Protein AF-0000000086528962 (afdb_homodimer)

InterPro domains:
  IPR006913 CENP-V/GFA domain [PF04828] (5-117)
  IPR006913 CENP-V/GFA domain [PS51891] (5-135)
  IPR011057 Mss4-like superfamily [SSF51316] (1-136)

pLDDT: mean 96.36, std 6.05, range [60.22, 98.94]

Nearest PDB structures (foldseek):
  8ajq-assembly2_C  TM=8.045E-01  e=2.844E-08  Pseudomonas aeruginosa PAO1
  1xa8-assembly1_A  TM=6.276E-01  e=4.175E-05  Paracoccus denitrificans
  3fac-assembly6_F  TM=7.163E-01  e=5.027E-04  Cereibacter sphaeroides 2.4.1
  8ou5-assembly1_C  TM=5.200E-01  e=3.730E+00  Magnetospirillum gryphiswaldense
  7l7b-assembly1_C  TM=2.116E-01  e=6.654E+00  Clostridia bacterium

Structure (mmCIF, N/CA/C/O backbone):
data_AF-0000000086528962-model_v1
#
loop_
_entity.id
_entity.type
_entity.pdbx_description
1 polymer 'GFA family protein'
#
loop_
_atom_site.group_PDB
_atom_site.id
_atom_site.type_symbol
_atom_site.label_atom_id
_atom_site.label_alt_id
_atom_site.label_comp_id
_atom_site.label_asym_id
_atom_site.label_entity_id
_atom_site.label_seq_id
_atom_site.pdbx_PDB_ins_code
_atom_site.Cartn_x
_atom_site.Cartn_y
_atom_site.Cartn_z
_atom_site.occupancy
_atom_site.B_iso_or_equiv
_atom_site.auth_seq_id
_atom_site.auth_comp_id
_atom_site.auth_asym_id
_atom_site.auth_atom_id
_atom_site.pdbx_PDB_model_num
ATOM 1 N N . MET A 1 1 ? 1.632 25.922 21.031 1 64.81 1 MET A N 1
ATOM 2 C CA . MET A 1 1 ? 2.775 25.266 20.422 1 64.81 1 MET A CA 1
ATOM 3 C C . MET A 1 1 ? 2.332 24.391 19.25 1 64.81 1 MET A C 1
ATOM 5 O O . MET A 1 1 ? 1.379 23.609 19.375 1 64.81 1 MET A O 1
ATOM 9 N N . THR A 1 2 ? 2.955 24.594 18.031 1 84.5 2 THR A N 1
ATOM 10 C CA . THR A 1 2 ? 2.559 23.859 16.844 1 84.5 2 THR A CA 1
ATOM 11 C C . THR A 1 2 ? 2.957 22.391 16.938 1 84.5 2 THR A C 1
ATOM 13 O O . THR A 1 2 ? 4.078 22.078 17.344 1 84.5 2 THR A O 1
ATOM 16 N N . ARG A 1 3 ? 1.982 21.531 16.812 1 91.88 3 ARG A N 1
ATOM 17 C CA . ARG A 1 3 ? 2.238 20.109 16.906 1 91.88 3 ARG A CA 1
ATOM 18 C C . ARG A 1 3 ? 3.188 19.641 15.812 1 91.88 3 ARG A C 1
ATOM 20 O O . ARG A 1 3 ? 3.049 20.047 14.656 1 91.88 3 ARG A O 1
ATOM 27 N N . THR A 1 4 ? 4.281 18.953 16.219 1 95.69 4 THR A N 1
ATOM 28 C CA . THR A 1 4 ? 5.262 18.438 15.266 1 95.69 4 THR A CA 1
ATOM 29 C C . THR A 1 4 ? 5.352 16.922 15.344 1 95.69 4 THR A C 1
ATOM 31 O O . THR A 1 4 ? 5.43 16.344 16.438 1 95.69 4 THR A O 1
ATOM 34 N N . HIS A 1 5 ? 5.195 16.234 14.188 1 96.69 5 HIS A N 1
ATOM 35 C CA . HIS A 1 5 ? 5.453 14.797 14.055 1 96.69 5 HIS A CA 1
ATOM 36 C C . HIS A 1 5 ? 6.723 14.539 13.25 1 96.69 5 HIS A C 1
ATOM 38 O O . HIS A 1 5 ? 6.965 15.188 12.234 1 96.69 5 HIS A O 1
ATOM 44 N N . SER A 1 6 ? 7.57 13.703 13.758 1 97.94 6 SER A N 1
ATOM 45 C CA . SER A 1 6 ? 8.75 13.258 13.023 1 97.94 6 SER A CA 1
ATOM 46 C C . SER A 1 6 ? 8.711 11.75 12.773 1 97.94 6 SER A C 1
ATOM 48 O O . SER A 1 6 ? 8.406 10.977 13.68 1 97.94 6 SER A O 1
ATOM 50 N N . ALA A 1 7 ? 8.938 11.352 11.562 1 98.5 7 ALA A N 1
ATOM 51 C CA . ALA A 1 7 ? 8.945 9.945 11.18 1 98.5 7 ALA A CA 1
ATOM 52 C C . ALA A 1 7 ? 10.133 9.633 10.266 1 98.5 7 ALA A C 1
ATOM 54 O O . ALA A 1 7 ? 10.484 10.438 9.398 1 98.5 7 ALA A O 1
ATOM 55 N N . SER A 1 8 ? 10.719 8.492 10.445 1 98.56 8 SER A N 1
ATOM 56 C CA . SER A 1 8 ? 11.859 8.086 9.633 1 98.56 8 SER A CA 1
ATOM 57 C C . SER A 1 8 ? 11.539 6.82 8.836 1 98.56 8 SER A C 1
ATOM 59 O O . SER A 1 8 ? 10.719 6.004 9.258 1 98.56 8 SER A O 1
ATOM 61 N N . CYS A 1 9 ? 12.227 6.762 7.699 1 98.69 9 CYS A N 1
ATOM 62 C CA . CYS A 1 9 ? 12.109 5.52 6.945 1 98.69 9 CYS A CA 1
ATOM 63 C C . CYS A 1 9 ? 12.719 4.355 7.711 1 98.69 9 CYS A C 1
ATOM 65 O O . CYS A 1 9 ? 13.352 4.555 8.758 1 98.69 9 CYS A O 1
ATOM 67 N N . LEU A 1 10 ? 12.562 3.225 7.223 1 98.19 10 LEU A N 1
ATOM 68 C CA . LEU A 1 10 ? 12.875 2.016 7.977 1 98.19 10 LEU A CA 1
ATOM 69 C C . LEU A 1 10 ? 14.375 1.914 8.25 1 98.19 10 LEU A C 1
ATOM 71 O O . LEU A 1 10 ? 14.781 1.381 9.281 1 98.19 10 LEU A O 1
ATOM 75 N N . CYS A 1 11 ? 15.211 2.383 7.348 1 98.44 11 CYS A N 1
ATOM 76 C CA . CYS A 1 11 ? 16.656 2.27 7.551 1 98.44 11 CYS A CA 1
ATOM 77 C C . CYS A 1 11 ? 17.188 3.475 8.312 1 98.44 11 CYS A C 1
ATOM 79 O O . CYS A 1 11 ? 18.375 3.516 8.664 1 98.44 11 CYS A O 1
ATOM 81 N N . GLY A 1 12 ? 16.359 4.477 8.469 1 98.5 12 GLY A N 1
ATOM 82 C CA . GLY A 1 12 ? 16.734 5.617 9.289 1 98.5 12 GLY A CA 1
ATOM 83 C C . GLY A 1 12 ? 17.391 6.723 8.484 1 98.5 12 GLY A C 1
ATOM 84 O O . GLY A 1 12 ? 17.703 7.793 9.023 1 98.5 12 GLY A O 1
ATOM 85 N N . THR A 1 13 ? 17.609 6.574 7.191 1 98.69 13 THR A N 1
ATOM 86 C CA . THR A 1 13 ? 18.344 7.52 6.352 1 98.69 13 THR A CA 1
ATOM 87 C C . THR A 1 13 ? 17.516 8.773 6.102 1 98.69 13 THR A C 1
ATOM 89 O O . THR A 1 13 ? 18.062 9.883 6.023 1 98.69 13 THR A O 1
ATOM 92 N N . VAL A 1 14 ? 16.266 8.633 5.918 1 98.88 14 VAL A N 1
ATOM 93 C CA . VAL A 1 14 ? 15.398 9.758 5.574 1 98.88 14 VAL A CA 1
ATOM 94 C C . VAL A 1 14 ? 14.453 10.055 6.738 1 98.88 14 VAL A C 1
ATOM 96 O O . VAL A 1 14 ? 13.891 9.141 7.34 1 98.88 14 VAL A O 1
ATOM 99 N N . THR A 1 15 ? 14.312 11.289 7.109 1 98.81 15 THR A N 1
ATOM 100 C CA . THR A 1 15 ? 13.383 11.758 8.133 1 98.81 15 THR A CA 1
ATOM 101 C C . THR A 1 15 ? 12.383 12.75 7.543 1 98.81 15 THR A C 1
ATOM 103 O O . THR A 1 15 ? 12.766 13.656 6.801 1 98.81 15 THR A O 1
ATOM 106 N N . VAL A 1 16 ? 11.109 12.547 7.801 1 98.94 16 VAL A N 1
ATOM 107 C CA . VAL A 1 16 ? 10.016 13.453 7.434 1 98.94 16 VAL A CA 1
ATOM 108 C C . VAL A 1 16 ? 9.5 14.172 8.68 1 98.94 16 VAL A C 1
ATOM 110 O O . VAL A 1 16 ? 9.156 13.531 9.672 1 98.94 16 VAL A O 1
ATOM 113 N N . THR A 1 17 ? 9.492 15.453 8.602 1 98.88 17 THR A N 1
ATOM 114 C CA . THR A 1 17 ? 8.961 16.266 9.695 1 98.88 17 THR A CA 1
ATOM 115 C C . THR A 1 17 ? 7.672 16.953 9.266 1 98.88 17 THR A C 1
ATOM 117 O O . THR A 1 17 ? 7.625 17.609 8.219 1 98.88 17 THR A O 1
ATOM 120 N N . LEU A 1 18 ? 6.648 16.766 10.047 1 98.62 18 LEU A N 1
ATOM 121 C CA . LEU A 1 18 ? 5.324 17.328 9.812 1 98.62 18 LEU A CA 1
ATOM 122 C C . LEU A 1 18 ? 4.977 18.359 10.891 1 98.62 18 LEU A C 1
ATOM 124 O O . LEU A 1 18 ? 5 18.047 12.078 1 98.62 18 LEU A O 1
ATOM 128 N N . ARG A 1 19 ? 4.652 19.562 10.445 1 98.25 19 ARG A N 1
ATOM 129 C CA . ARG A 1 19 ? 4.336 20.625 11.383 1 98.25 19 ARG A CA 1
ATOM 130 C C . ARG A 1 19 ? 2.893 21.094 11.219 1 98.25 19 ARG A C 1
ATOM 132 O O . ARG A 1 19 ? 2.459 21.406 10.109 1 98.25 19 ARG A O 1
ATOM 139 N N . GLY A 1 20 ? 2.184 21.172 12.297 1 97.69 20 GLY A N 1
ATOM 140 C CA . GLY A 1 20 ? 0.796 21.609 12.273 1 97.69 20 GLY A CA 1
ATOM 141 C C . GLY A 1 20 ? -0.183 20.469 12.047 1 97.69 20 GLY A C 1
ATOM 142 O O . GLY A 1 20 ? -0.035 19.391 12.617 1 97.69 20 GLY A O 1
ATOM 143 N N . GLU A 1 21 ? -1.27 20.797 11.297 1 97.38 21 GLU A N 1
ATOM 144 C CA . GLU A 1 21 ? -2.332 19.828 11.023 1 97.38 21 GLU A CA 1
ATOM 145 C C . GLU A 1 21 ? -2.447 19.547 9.531 1 97.38 21 GLU A C 1
ATOM 147 O O . GLU A 1 21 ? -2.242 20.438 8.703 1 97.38 21 GLU A O 1
ATOM 152 N N . PRO A 1 22 ? -2.756 18.312 9.234 1 98.44 22 PRO A N 1
ATOM 153 C CA . PRO A 1 22 ? -2.986 18.031 7.816 1 98.44 22 PRO A CA 1
ATOM 154 C C . PRO A 1 22 ? -4.223 18.734 7.266 1 98.44 22 PRO A C 1
ATOM 156 O O . PRO A 1 22 ? -5.156 19.031 8.016 1 98.44 22 PRO A O 1
ATOM 159 N N . ALA A 1 23 ? -4.121 19 5.992 1 98.19 23 ALA A N 1
ATOM 160 C CA . ALA A 1 23 ? -5.273 19.562 5.289 1 98.19 23 ALA A CA 1
ATOM 161 C C . ALA A 1 23 ? -6.348 18.5 5.07 1 98.19 23 ALA A C 1
ATOM 163 O O . ALA A 1 23 ? -7.535 18.828 4.969 1 98.19 23 ALA A O 1
ATOM 164 N N . ALA A 1 24 ? -5.965 17.219 5.004 1 98.12 24 ALA A N 1
ATOM 165 C CA . ALA A 1 24 ? -6.887 16.094 4.797 1 98.12 24 ALA A CA 1
ATOM 166 C C . ALA A 1 24 ? -6.309 14.805 5.355 1 98.12 24 ALA A C 1
ATOM 168 O O . ALA A 1 24 ? -5.09 14.641 5.434 1 98.12 24 ALA A O 1
ATOM 169 N N . ARG A 1 25 ? -7.113 13.969 5.758 1 98.56 25 ARG A N 1
ATOM 170 C CA . ARG A 1 25 ? -6.852 12.609 6.211 1 98.56 25 ARG A CA 1
ATOM 171 C C . ARG A 1 25 ? -7.77 11.609 5.508 1 98.56 25 ARG A C 1
ATOM 173 O O . ARG A 1 25 ? -8.969 11.562 5.785 1 98.56 25 ARG A O 1
ATOM 180 N N . ALA A 1 26 ? -7.199 10.812 4.574 1 98.5 26 ALA A N 1
ATOM 181 C CA . ALA A 1 26 ? -8.125 10.117 3.682 1 98.5 26 ALA A CA 1
ATOM 182 C C . ALA A 1 26 ? -7.625 8.719 3.344 1 98.5 26 ALA A C 1
ATOM 184 O O . ALA A 1 26 ? -6.422 8.453 3.389 1 98.5 26 ALA A O 1
ATOM 185 N N . ASN A 1 27 ? -8.523 7.801 3.084 1 98.62 27 ASN A N 1
ATOM 186 C CA . ASN A 1 27 ? -8.328 6.59 2.293 1 98.62 27 ASN A CA 1
ATOM 187 C C . ASN A 1 27 ? -8.719 6.805 0.833 1 98.62 27 ASN A C 1
ATOM 189 O O . ASN A 1 27 ? -9.898 6.961 0.516 1 98.62 27 ASN A O 1
ATOM 193 N N . CYS A 1 28 ? -7.781 6.836 0.014 1 98.5 28 CYS A N 1
ATOM 194 C CA . CYS A 1 28 ? -8.055 7.086 -1.396 1 98.5 28 CYS A CA 1
ATOM 195 C C . CYS A 1 28 ? -8.141 5.781 -2.176 1 98.5 28 CYS A C 1
ATOM 197 O O . CYS A 1 28 ? -7.223 4.961 -2.121 1 98.5 28 CYS A O 1
ATOM 199 N N . HIS A 1 29 ? -9.188 5.641 -2.984 1 98.25 29 HIS A N 1
ATOM 200 C CA . HIS A 1 29 ? -9.453 4.406 -3.713 1 98.25 29 HIS A CA 1
ATOM 201 C C . HIS A 1 29 ? -9.25 4.598 -5.211 1 98.25 29 HIS A C 1
ATOM 203 O O . HIS A 1 29 ? -9.555 3.697 -6 1 98.25 29 HIS A O 1
ATOM 209 N N . CYS A 1 30 ? -8.734 5.727 -5.652 1 97.69 30 CYS A N 1
ATOM 210 C CA . CYS A 1 30 ? -8.609 5.938 -7.09 1 97.69 30 CYS A CA 1
ATOM 211 C C . CYS A 1 30 ? -7.578 4.996 -7.691 1 97.69 30 CYS A C 1
ATOM 213 O O . CYS A 1 30 ? -6.609 4.621 -7.023 1 97.69 30 CYS A O 1
ATOM 215 N N . ALA A 1 31 ? -7.758 4.695 -8.945 1 97.44 31 ALA A N 1
ATOM 216 C CA . ALA A 1 31 ? -6.875 3.76 -9.633 1 97.44 31 ALA A CA 1
ATOM 217 C C . ALA A 1 31 ? -5.445 4.285 -9.68 1 97.44 31 ALA A C 1
ATOM 219 O O . ALA A 1 31 ? -4.488 3.518 -9.555 1 97.44 31 ALA A O 1
ATOM 220 N N . THR A 1 32 ? -5.266 5.562 -9.844 1 97.75 32 THR A N 1
ATOM 221 C CA . THR A 1 32 ? -3.941 6.16 -9.969 1 97.75 32 THR A CA 1
ATOM 222 C C . THR A 1 32 ? -3.141 5.969 -8.68 1 97.75 32 THR A C 1
ATOM 224 O O . THR A 1 32 ? -1.99 5.531 -8.719 1 97.75 32 THR A O 1
ATOM 227 N N . CYS A 1 33 ? -3.738 6.219 -7.504 1 98.19 33 CYS A N 1
ATOM 228 C CA . CYS A 1 33 ? -3.029 6.074 -6.238 1 98.19 33 CYS A CA 1
ATOM 229 C C . CYS A 1 33 ? -2.756 4.609 -5.93 1 98.19 33 CYS A C 1
ATOM 231 O O . CYS A 1 33 ? -1.683 4.266 -5.426 1 98.19 33 CYS A O 1
ATOM 233 N N . ARG A 1 34 ? -3.746 3.75 -6.234 1 98.5 34 ARG A N 1
ATOM 234 C CA . ARG A 1 34 ? -3.529 2.322 -6.016 1 98.5 34 ARG A CA 1
ATOM 235 C C . ARG A 1 34 ? -2.316 1.826 -6.793 1 98.5 34 ARG A C 1
ATOM 237 O O . ARG A 1 34 ? -1.455 1.138 -6.242 1 98.5 34 ARG A O 1
ATOM 244 N N . ASP A 1 35 ? -2.238 2.268 -8.023 1 98.56 35 ASP A N 1
ATOM 245 C CA . ASP A 1 35 ? -1.126 1.856 -8.875 1 98.56 35 ASP A CA 1
ATOM 246 C C . ASP A 1 35 ? 0.18 2.506 -8.422 1 98.56 35 ASP A C 1
ATOM 248 O O . ASP A 1 35 ? 1.186 1.819 -8.227 1 98.56 35 ASP A O 1
ATOM 252 N N . PHE A 1 36 ? 0.151 3.77 -8.195 1 98.75 36 PHE A N 1
ATOM 253 C CA . PHE A 1 36 ? 1.341 4.578 -7.961 1 98.75 36 PHE A CA 1
ATOM 254 C C . PHE A 1 36 ? 1.989 4.219 -6.629 1 98.75 36 PHE A C 1
ATOM 256 O O . PHE A 1 36 ? 3.215 4.25 -6.5 1 98.75 36 PHE A O 1
ATOM 263 N N . TYR A 1 37 ? 1.237 3.812 -5.613 1 98.69 37 TYR A N 1
ATOM 264 C CA . TYR A 1 37 ? 1.76 3.537 -4.277 1 98.69 37 TYR A CA 1
ATOM 265 C C . TYR A 1 37 ? 1.733 2.041 -3.982 1 98.69 37 TYR A C 1
ATOM 267 O O . TYR A 1 37 ? 2.111 1.612 -2.891 1 98.69 37 TYR A O 1
ATOM 275 N N . GLY A 1 38 ? 1.241 1.212 -4.949 1 98.19 38 GLY A N 1
ATOM 276 C CA . GLY A 1 38 ? 1.299 -0.234 -4.809 1 98.19 38 GLY A CA 1
ATOM 277 C C . GLY A 1 38 ? 0.4 -0.764 -3.709 1 98.19 38 GLY A C 1
ATOM 278 O O . GLY A 1 38 ? 0.821 -1.598 -2.904 1 98.19 38 GLY A O 1
ATOM 279 N N . THR A 1 39 ? -0.783 -0.293 -3.607 1 98.62 39 THR A N 1
ATOM 280 C CA . THR A 1 39 ? -1.706 -0.61 -2.523 1 98.62 39 THR A CA 1
ATOM 281 C C . THR A 1 39 ? -3.137 -0.709 -3.045 1 98.62 39 THR A C 1
ATOM 283 O O . THR A 1 39 ? -3.48 -0.094 -4.055 1 98.62 39 THR A O 1
ATOM 286 N N . PRO A 1 40 ? -4.004 -1.531 -2.402 1 98.62 40 PRO A N 1
ATOM 287 C CA . PRO A 1 40 ? -5.406 -1.522 -2.826 1 98.62 40 PRO A CA 1
ATOM 288 C C . PRO A 1 40 ? -6.148 -0.261 -2.387 1 98.62 40 PRO A C 1
ATOM 290 O O . PRO A 1 40 ? -7.223 0.042 -2.912 1 98.62 40 PRO A O 1
ATOM 293 N N . VAL A 1 41 ? -5.68 0.428 -1.419 1 98.81 41 VAL A N 1
ATOM 294 C CA . VAL A 1 41 ? -6.18 1.706 -0.923 1 98.81 41 VAL A CA 1
ATOM 295 C C . VAL A 1 41 ? -5.031 2.51 -0.315 1 98.81 41 VAL A C 1
ATOM 297 O O . VAL A 1 41 ? -4.246 1.983 0.476 1 98.81 41 VAL A O 1
ATOM 300 N N . LEU A 1 42 ? -4.863 3.732 -0.751 1 98.81 42 LEU A N 1
ATOM 301 C CA . LEU A 1 42 ? -3.846 4.578 -0.135 1 98.81 42 LEU A CA 1
ATOM 302 C C . LEU A 1 42 ? -4.395 5.273 1.105 1 98.81 42 LEU A C 1
ATOM 304 O O . LEU A 1 42 ? -5.328 6.078 1.01 1 98.81 42 LEU A O 1
ATOM 308 N N . SER A 1 43 ? -3.918 4.918 2.201 1 98.88 43 SER A N 1
ATOM 309 C CA . SER A 1 43 ? -4.203 5.625 3.445 1 98.88 43 SER A CA 1
ATOM 310 C C . SER A 1 43 ? -3.105 6.633 3.773 1 98.88 43 SER A C 1
ATOM 312 O O . SER A 1 43 ? -1.946 6.258 3.961 1 98.88 43 SER A O 1
ATOM 314 N N . ALA A 1 44 ? -3.488 7.906 3.785 1 98.88 44 ALA A N 1
ATOM 315 C CA . ALA A 1 44 ? -2.465 8.938 3.912 1 98.88 44 ALA A CA 1
ATOM 316 C C . ALA A 1 44 ? -3.066 10.242 4.43 1 98.88 44 ALA A C 1
ATOM 318 O O . ALA A 1 44 ? -4.289 10.383 4.512 1 98.88 44 ALA A O 1
ATOM 319 N N . THR A 1 45 ? -2.193 11.141 4.816 1 98.88 45 THR A N 1
ATOM 320 C CA . THR A 1 45 ? -2.541 12.523 5.121 1 98.88 45 THR A CA 1
ATOM 321 C C . THR A 1 45 ? -1.979 13.469 4.062 1 98.88 45 THR A C 1
ATOM 323 O O . THR A 1 45 ? -0.915 13.211 3.496 1 98.88 45 THR A O 1
ATOM 326 N N . ALA A 1 46 ? -2.688 14.508 3.805 1 98.81 46 ALA A N 1
ATOM 327 C CA . ALA A 1 46 ? -2.246 15.555 2.887 1 98.81 46 ALA A CA 1
ATOM 328 C C . ALA A 1 46 ? -1.915 16.844 3.639 1 98.81 46 ALA A C 1
ATOM 330 O O . ALA A 1 46 ? -2.656 17.25 4.535 1 98.81 46 ALA A O 1
ATOM 331 N N . TRP A 1 47 ? -0.821 17.422 3.271 1 98.81 47 TRP A N 1
ATOM 332 C CA . TRP A 1 47 ? -0.276 18.578 3.977 1 98.81 47 TRP A CA 1
ATOM 333 C C . TRP A 1 47 ? 0.089 19.688 2.996 1 98.81 47 TRP A C 1
ATOM 335 O O . TRP A 1 47 ? 0.616 19.422 1.914 1 98.81 47 TRP A O 1
ATOM 345 N N . PRO A 1 48 ? -0.136 20.969 3.418 1 98.69 48 PRO A N 1
ATOM 346 C CA . PRO A 1 48 ? 0.56 22.031 2.686 1 98.69 48 PRO A CA 1
ATOM 347 C C . PRO A 1 48 ? 2.07 21.812 2.635 1 98.69 48 PRO A C 1
ATOM 349 O O . PRO A 1 48 ? 2.67 21.375 3.619 1 98.69 48 PRO A O 1
ATOM 352 N N . PRO A 1 49 ? 2.654 22.062 1.467 1 98.5 49 PRO A N 1
ATOM 353 C CA . PRO A 1 49 ? 4.074 21.734 1.298 1 98.5 49 PRO A CA 1
ATOM 354 C C . PRO A 1 49 ? 4.953 22.391 2.365 1 98.5 49 PRO A C 1
ATOM 356 O O . PRO A 1 49 ? 5.957 21.797 2.781 1 98.5 49 PRO A O 1
ATOM 359 N N . GLU A 1 50 ? 4.609 23.547 2.855 1 98.31 50 GLU A N 1
ATOM 360 C CA . GLU A 1 50 ? 5.438 24.281 3.809 1 98.31 50 GLU A CA 1
ATOM 361 C C . GLU A 1 50 ? 5.441 23.594 5.172 1 98.31 50 GLU A C 1
ATOM 363 O O . GLU A 1 50 ? 6.262 23.922 6.035 1 98.31 50 GLU A O 1
ATOM 368 N N . GLN A 1 51 ? 4.531 22.641 5.395 1 98.56 51 GLN A N 1
ATOM 369 C CA . GLN A 1 51 ? 4.398 21.969 6.68 1 98.56 51 GLN A CA 1
ATOM 370 C C . GLN A 1 51 ? 5.199 20.656 6.699 1 98.56 51 GLN A C 1
ATOM 372 O O . GLN A 1 51 ? 5.234 19.969 7.715 1 98.56 51 GLN A O 1
ATOM 377 N N . VAL A 1 52 ? 5.859 20.344 5.574 1 98.81 52 VAL A N 1
ATOM 378 C CA . VAL A 1 52 ? 6.539 19.062 5.465 1 98.81 52 VAL A CA 1
ATOM 379 C C . VAL A 1 52 ? 7.996 19.266 5.062 1 98.81 52 VAL A C 1
ATOM 381 O O . VAL A 1 52 ? 8.281 19.969 4.09 1 98.81 52 VAL A O 1
ATOM 384 N N . THR A 1 53 ? 8.891 18.719 5.809 1 98.69 53 THR A N 1
ATOM 385 C CA . THR A 1 53 ? 10.297 18.688 5.445 1 98.69 53 THR A CA 1
ATOM 386 C C . THR A 1 53 ? 10.797 17.25 5.328 1 98.69 53 THR A C 1
ATOM 388 O O . THR A 1 53 ? 10.461 16.406 6.152 1 98.69 53 THR A O 1
ATOM 391 N N . VAL A 1 54 ? 11.492 16.969 4.289 1 98.81 54 VAL A N 1
ATOM 392 C CA . VAL A 1 54 ? 12.133 15.672 4.07 1 98.81 54 VAL A CA 1
ATOM 393 C C . VAL A 1 54 ? 13.648 15.836 4.074 1 98.81 54 VAL A C 1
ATOM 395 O O . VAL A 1 54 ? 14.203 16.594 3.279 1 98.81 54 VAL A O 1
ATOM 398 N N . GLU A 1 55 ? 14.273 15.156 4.969 1 98.81 55 GLU A N 1
ATOM 399 C CA . GLU A 1 55 ? 15.727 15.227 5.078 1 98.81 55 GLU A CA 1
ATOM 400 C C . GLU A 1 55 ? 16.359 13.844 4.922 1 98.81 55 GLU A C 1
ATOM 402 O O . GLU A 1 55 ? 15.805 12.844 5.383 1 98.81 55 GLU A O 1
ATOM 407 N N . GLY A 1 56 ? 17.516 13.789 4.336 1 98.75 56 GLY A N 1
ATOM 408 C CA . GLY A 1 56 ? 18.25 12.555 4.098 1 98.75 56 GLY A CA 1
ATOM 409 C C . GLY A 1 56 ? 18.344 12.195 2.629 1 98.75 56 GLY A C 1
ATOM 410 O O . GLY A 1 56 ? 17.672 12.805 1.789 1 98.75 56 GLY A O 1
ATOM 411 N N . ALA A 1 57 ? 19.219 11.219 2.297 1 98.5 57 ALA A N 1
ATOM 412 C CA . ALA A 1 57 ? 19.406 10.773 0.917 1 98.5 57 ALA A CA 1
ATOM 413 C C . ALA A 1 57 ? 18.125 10.148 0.362 1 98.5 57 ALA A C 1
ATOM 415 O O . ALA A 1 57 ? 17.734 9.055 0.775 1 98.5 57 ALA A O 1
ATOM 416 N N . SER A 1 58 ? 17.406 10.883 -0.524 1 98.62 58 SER A N 1
ATOM 417 C CA . SER A 1 58 ? 16.156 10.477 -1.145 1 98.62 58 SER A CA 1
ATOM 418 C C . SER A 1 58 ? 16.109 10.859 -2.619 1 98.62 58 SER A C 1
ATOM 420 O O . SER A 1 58 ? 16.938 11.656 -3.08 1 98.62 58 SER A O 1
ATOM 422 N N . ALA A 1 59 ? 15.281 10.18 -3.309 1 98.44 59 ALA A N 1
ATOM 423 C CA . ALA A 1 59 ? 15.008 10.5 -4.707 1 98.44 59 ALA A CA 1
ATOM 424 C C . ALA A 1 59 ? 13.508 10.688 -4.941 1 98.44 59 ALA A C 1
ATOM 426 O O . ALA A 1 59 ? 12.688 10.18 -4.176 1 98.44 59 ALA A O 1
ATOM 427 N N . THR A 1 60 ? 13.188 11.492 -5.906 1 98.75 60 THR A N 1
ATOM 428 C CA . THR A 1 60 ? 11.797 11.75 -6.258 1 98.75 60 THR A CA 1
ATOM 429 C C . THR A 1 60 ? 11.5 11.289 -7.68 1 98.75 60 THR A C 1
ATOM 431 O O . THR A 1 60 ? 12.297 11.516 -8.594 1 98.75 60 THR A O 1
ATOM 434 N N . PHE A 1 61 ? 10.453 10.578 -7.793 1 98.88 61 PHE A N 1
ATOM 435 C CA . PHE A 1 61 ? 10.016 10.094 -9.102 1 98.88 61 PHE A CA 1
ATOM 436 C C . PHE A 1 61 ? 8.688 10.734 -9.5 1 98.88 61 PHE A C 1
ATOM 438 O O . PHE A 1 61 ? 7.664 10.516 -8.844 1 98.88 61 PHE A O 1
ATOM 445 N N . PRO A 1 62 ? 8.727 11.508 -10.57 1 98.75 62 PRO A N 1
ATOM 446 C CA . PRO A 1 62 ? 7.457 12.023 -11.102 1 98.75 62 PRO A CA 1
ATOM 447 C C . PRO A 1 62 ? 6.672 10.969 -11.875 1 98.75 62 PRO A C 1
ATOM 449 O O . PRO A 1 62 ? 7.262 10.172 -12.617 1 98.75 62 PRO A O 1
ATOM 452 N N . HIS A 1 63 ? 5.379 10.938 -11.609 1 98.69 63 HIS A N 1
ATOM 453 C CA . HIS A 1 63 ? 4.539 10.078 -12.43 1 98.69 63 HIS A CA 1
ATOM 454 C C . HIS A 1 63 ? 4.668 10.43 -13.906 1 98.69 63 HIS A C 1
ATOM 456 O O . HIS A 1 63 ? 4.715 11.609 -14.266 1 98.69 63 HIS A O 1
ATOM 462 N N . PRO A 1 64 ? 4.641 9.438 -14.75 1 97.25 64 PRO A N 1
ATOM 463 C CA . PRO A 1 64 ? 4.918 9.711 -16.156 1 97.25 64 PRO A CA 1
ATOM 464 C C . PRO A 1 64 ? 3.795 10.492 -16.844 1 97.25 64 PRO A C 1
ATOM 466 O O . PRO A 1 64 ? 4.039 11.203 -17.812 1 97.25 64 PRO A O 1
ATOM 469 N N . SER A 1 65 ? 2.592 10.375 -16.359 1 97.62 65 SER A N 1
ATOM 470 C CA . SER A 1 65 ? 1.501 10.969 -17.109 1 97.62 65 SER A CA 1
ATOM 471 C C . SER A 1 65 ? 0.547 11.742 -16.203 1 97.62 65 SER A C 1
ATOM 473 O O . SER A 1 65 ? -0.474 12.258 -16.672 1 97.62 65 SER A O 1
ATOM 475 N N . LYS A 1 66 ? 0.738 11.711 -14.898 1 98 66 LYS A N 1
ATOM 476 C CA . LYS A 1 66 ? -0.107 12.43 -13.953 1 98 66 LYS A CA 1
ATOM 477 C C . LYS A 1 66 ? 0.697 13.461 -13.172 1 98 66 LYS A C 1
ATOM 479 O O . LYS A 1 66 ? 1.912 13.328 -13.016 1 98 66 LYS A O 1
ATOM 484 N N . SER A 1 67 ? 0.07 14.547 -12.758 1 97.81 67 SER A N 1
ATOM 485 C CA . SER A 1 67 ? 0.715 15.586 -11.969 1 97.81 67 SER A CA 1
ATOM 486 C C . SER A 1 67 ? 0.898 15.148 -10.516 1 97.81 67 SER A C 1
ATOM 488 O O . SER A 1 67 ? 0.303 15.734 -9.609 1 97.81 67 SER A O 1
ATOM 490 N N . MET A 1 68 ? 1.714 14.203 -10.289 1 98.62 68 MET A N 1
ATOM 491 C CA . MET A 1 68 ? 2.053 13.719 -8.953 1 98.62 68 MET A CA 1
ATOM 492 C C . MET A 1 68 ? 3.449 13.102 -8.93 1 98.62 68 MET A C 1
ATOM 494 O O . MET A 1 68 ? 4.008 12.789 -9.984 1 98.62 68 MET A O 1
ATOM 498 N N . SER A 1 69 ? 4.012 13.008 -7.836 1 98.88 69 SER A N 1
ATOM 499 C CA . SER A 1 69 ? 5.328 12.398 -7.648 1 98.88 69 SER A CA 1
ATOM 500 C C . SER A 1 69 ? 5.426 11.695 -6.301 1 98.88 69 SER A C 1
ATOM 502 O O . SER A 1 69 ? 4.57 11.883 -5.434 1 98.88 69 SER A O 1
ATOM 504 N N . ARG A 1 70 ? 6.348 10.812 -6.176 1 98.75 70 ARG A N 1
ATOM 505 C CA . ARG A 1 70 ? 6.656 10.195 -4.891 1 98.75 70 AR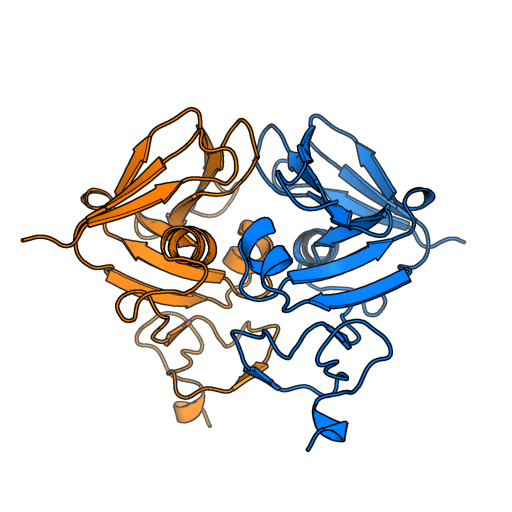G A CA 1
ATOM 506 C C . ARG A 1 70 ? 8.148 10.289 -4.578 1 98.75 70 ARG A C 1
ATOM 508 O O . ARG A 1 70 ? 8.977 10.266 -5.484 1 98.75 70 ARG A O 1
ATOM 515 N N . THR A 1 71 ? 8.453 10.477 -3.375 1 98.88 71 THR A N 1
ATOM 516 C CA . THR A 1 71 ? 9.812 10.539 -2.842 1 98.88 71 THR A CA 1
ATOM 517 C C . THR A 1 71 ? 10.125 9.297 -2.016 1 98.88 71 THR A C 1
ATOM 519 O O . THR A 1 71 ? 9.312 8.883 -1.184 1 98.88 71 THR A O 1
ATOM 522 N N . TYR A 1 72 ? 11.258 8.656 -2.332 1 98.88 72 TYR A N 1
ATOM 523 C CA . TYR A 1 72 ? 11.617 7.41 -1.673 1 98.88 72 TYR A CA 1
ATOM 524 C C . TYR A 1 72 ? 13.07 7.43 -1.21 1 98.88 72 TYR A C 1
ATOM 526 O O . TYR A 1 72 ? 13.891 8.172 -1.758 1 98.88 72 TYR A O 1
ATOM 534 N N . CYS A 1 73 ? 13.305 6.723 -0.145 1 98.81 73 CYS A N 1
ATOM 535 C CA . CYS A 1 73 ? 14.656 6.59 0.379 1 98.81 73 CYS A CA 1
ATOM 536 C C . CYS A 1 73 ? 15.555 5.836 -0.601 1 98.81 73 CYS A C 1
ATOM 538 O O . CYS A 1 73 ? 15.188 4.762 -1.078 1 98.81 73 CYS A O 1
ATOM 540 N N . ALA A 1 74 ? 16.734 6.348 -0.83 1 97.38 74 ALA A N 1
ATOM 541 C CA . ALA A 1 74 ? 17.656 5.746 -1.777 1 97.38 74 ALA A CA 1
ATOM 542 C C . ALA A 1 74 ? 18.266 4.465 -1.211 1 97.38 74 ALA A C 1
ATOM 544 O O . ALA A 1 74 ? 18.781 3.629 -1.96 1 97.38 74 ALA A O 1
ATOM 545 N N . SER A 1 75 ? 18.234 4.289 0.05 1 97.62 75 SER A N 1
ATOM 546 C C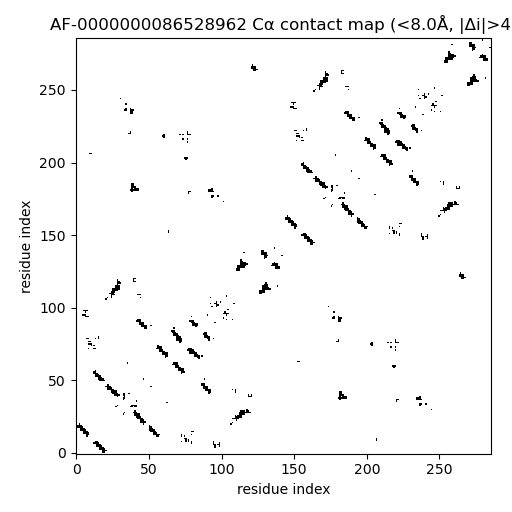A . SER A 1 75 ? 18.938 3.191 0.704 1 97.62 75 SER A CA 1
ATOM 547 C C . SER A 1 75 ? 18 2.023 0.99 1 97.62 75 SER A C 1
ATOM 549 O O . SER A 1 75 ? 18.438 0.871 1.048 1 97.62 75 SER A O 1
ATOM 551 N N . CYS A 1 76 ? 16.703 2.314 1.225 1 98.56 76 CYS A N 1
ATOM 552 C CA . CYS A 1 76 ? 15.828 1.206 1.594 1 98.56 76 CYS A CA 1
ATOM 553 C C . CYS A 1 76 ? 14.594 1.161 0.697 1 98.56 76 CYS A C 1
ATOM 555 O O . CYS A 1 76 ? 13.781 0.242 0.798 1 98.56 76 CYS A O 1
ATOM 557 N N . GLY A 1 77 ? 14.375 2.121 -0.1 1 98.44 77 GLY A N 1
ATOM 558 C CA . GLY A 1 77 ? 13.32 2.092 -1.099 1 98.44 77 GLY A CA 1
ATOM 559 C C . GLY A 1 77 ? 11.977 2.547 -0.558 1 98.44 77 GLY A C 1
ATOM 560 O O . GLY A 1 77 ? 11 2.648 -1.307 1 98.44 77 GLY A O 1
ATOM 561 N N . GLU A 1 78 ? 11.859 2.832 0.733 1 98.81 78 GLU A N 1
ATOM 562 C CA . GLU A 1 78 ? 10.57 3.205 1.308 1 98.81 78 GLU A CA 1
ATOM 563 C C . GLU A 1 78 ? 10.086 4.543 0.758 1 98.81 78 GLU A C 1
ATOM 565 O O . GLU A 1 78 ? 10.844 5.52 0.738 1 98.81 78 GLU A O 1
ATOM 570 N N . ILE A 1 79 ? 8.852 4.551 0.255 1 98.81 79 ILE A N 1
ATOM 571 C CA . ILE A 1 79 ? 8.211 5.805 -0.12 1 98.81 79 ILE A CA 1
ATOM 572 C C . ILE A 1 79 ? 7.832 6.586 1.135 1 98.81 79 ILE A C 1
ATOM 574 O O . ILE A 1 79 ? 7.02 6.121 1.94 1 98.81 79 ILE A O 1
ATOM 578 N N . VAL A 1 80 ? 8.367 7.797 1.27 1 98.88 80 VAL A N 1
ATOM 579 C CA . VAL A 1 80 ? 8.211 8.5 2.537 1 98.88 80 VAL A CA 1
ATOM 580 C C . VAL A 1 80 ? 7.25 9.672 2.359 1 98.88 80 VAL A C 1
ATOM 582 O O . VAL A 1 80 ? 6.73 10.219 3.34 1 98.88 80 VAL A O 1
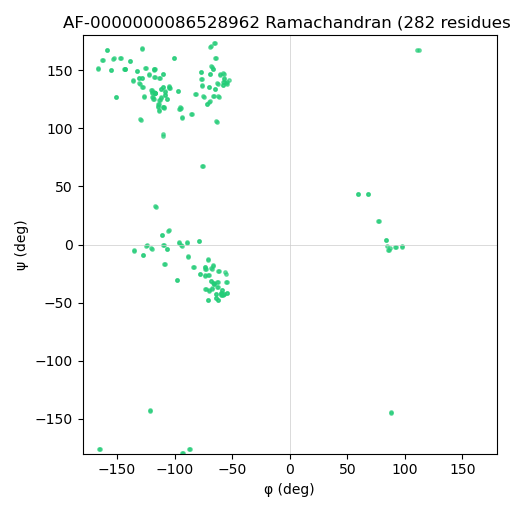ATOM 585 N N . CYS A 1 81 ? 7.039 10.031 1.104 1 98.62 81 CYS A N 1
ATOM 586 C CA . CYS A 1 81 ? 6.211 11.195 0.816 1 98.62 81 CYS A CA 1
ATOM 587 C C . CYS A 1 81 ? 5.832 11.242 -0.659 1 98.62 81 CYS A C 1
ATOM 589 O O . CYS A 1 81 ? 6.52 10.656 -1.5 1 98.62 81 CYS A O 1
ATOM 591 N N . GLY A 1 82 ? 4.688 11.82 -0.914 1 98.75 82 GLY A N 1
ATOM 592 C CA . GLY A 1 82 ? 4.312 12.148 -2.279 1 98.75 82 GLY A CA 1
ATOM 593 C C . GLY A 1 82 ? 3.881 13.594 -2.449 1 98.75 82 GLY A C 1
ATOM 594 O O . GLY A 1 82 ? 3.807 14.344 -1.475 1 98.75 82 GLY A O 1
ATOM 595 N N . THR A 1 83 ? 3.758 14.016 -3.658 1 98.81 83 THR A N 1
ATOM 596 C CA . THR A 1 83 ? 3.068 15.242 -4.047 1 98.81 83 THR A CA 1
ATOM 597 C C . THR A 1 83 ? 1.882 14.93 -4.953 1 98.81 83 THR A C 1
ATOM 599 O O . THR A 1 83 ? 2.012 14.172 -5.918 1 98.81 83 THR A O 1
ATOM 602 N N . ASN A 1 84 ? 0.695 15.398 -4.562 1 98.06 84 ASN A N 1
ATOM 603 C CA . ASN A 1 84 ? -0.466 15.117 -5.398 1 98.06 84 ASN A CA 1
ATOM 604 C C . ASN A 1 84 ? -0.729 16.234 -6.391 1 98.06 84 ASN A C 1
ATOM 606 O O . ASN A 1 84 ? 0.053 17.188 -6.484 1 98.06 84 ASN A O 1
ATOM 610 N N . ARG A 1 85 ? -1.76 16.109 -7.188 1 96.06 85 ARG A N 1
ATOM 611 C CA . ARG A 1 85 ? -2.041 17.016 -8.297 1 96.06 85 ARG A CA 1
ATOM 612 C C . ARG A 1 85 ? -2.289 18.422 -7.793 1 96.06 85 ARG A C 1
ATOM 614 O O . ARG A 1 85 ? -2.174 19.391 -8.555 1 96.06 85 ARG A O 1
ATOM 621 N N . LEU A 1 86 ? -2.682 18.609 -6.539 1 96.5 86 LEU A N 1
ATOM 622 C CA . LEU A 1 86 ? -2.967 19.906 -5.961 1 96.5 86 LEU A CA 1
ATOM 623 C C . LEU A 1 86 ? -1.707 20.516 -5.355 1 96.5 86 LEU A C 1
ATOM 625 O O . LEU A 1 86 ? -1.767 21.578 -4.727 1 96.5 86 LEU A O 1
ATOM 629 N N . GLY A 1 87 ? -0.569 19.828 -5.461 1 98.12 87 GLY A N 1
ATOM 630 C CA . GLY A 1 87 ? 0.69 20.312 -4.918 1 98.12 87 GLY A CA 1
ATOM 631 C C . GLY A 1 87 ? 0.862 20 -3.443 1 98.12 87 GLY A C 1
ATOM 632 O O . GLY A 1 87 ? 1.821 20.453 -2.814 1 98.12 87 GLY A O 1
ATOM 633 N N . MET A 1 88 ? -0.074 19.281 -2.83 1 98.69 88 MET A N 1
ATOM 634 C CA . MET A 1 88 ? 0.014 18.906 -1.422 1 98.69 88 MET A CA 1
ATOM 635 C C . MET A 1 88 ? 1.001 17.75 -1.226 1 98.69 88 MET A C 1
ATOM 637 O O . MET A 1 88 ? 1.153 16.906 -2.105 1 98.69 88 MET A O 1
ATOM 641 N N . ARG A 1 89 ? 1.635 17.766 -0.072 1 98.94 89 ARG A N 1
ATOM 642 C CA . ARG A 1 89 ? 2.465 16.625 0.321 1 98.94 89 ARG A CA 1
ATOM 643 C C . ARG A 1 89 ? 1.618 15.508 0.915 1 98.94 89 ARG A C 1
ATOM 645 O O . ARG A 1 89 ? 0.759 15.758 1.764 1 98.94 89 ARG A O 1
ATOM 652 N N . VAL A 1 90 ? 1.816 14.367 0.429 1 98.94 90 VAL A N 1
ATOM 653 C CA . VAL A 1 90 ? 1.052 13.188 0.838 1 98.94 90 VAL A CA 1
ATOM 654 C C . VAL A 1 90 ? 1.944 12.25 1.64 1 98.94 90 VAL A C 1
ATOM 656 O O . VAL A 1 90 ? 2.959 11.758 1.133 1 98.94 90 VAL A O 1
ATOM 659 N N . VAL A 1 91 ? 1.622 11.984 2.875 1 98.94 91 VAL A N 1
ATOM 660 C CA . VAL A 1 91 ? 2.443 11.156 3.75 1 98.94 91 VAL A CA 1
ATOM 661 C C . VAL A 1 91 ? 1.691 9.875 4.102 1 98.94 91 VAL A C 1
ATOM 663 O O . VAL A 1 91 ? 0.612 9.922 4.695 1 98.94 91 VAL A O 1
ATOM 666 N N . PRO A 1 92 ? 2.279 8.727 3.709 1 98.88 92 PRO A N 1
ATOM 667 C CA . PRO A 1 92 ? 1.62 7.457 4.027 1 98.88 92 PRO A CA 1
ATOM 668 C C . PRO A 1 92 ? 1.381 7.277 5.523 1 98.88 92 PRO A C 1
ATOM 670 O O . PRO A 1 92 ? 2.256 7.594 6.336 1 98.88 92 PRO A O 1
ATOM 673 N N . ASN A 1 93 ? 0.251 6.758 5.914 1 98.81 93 ASN A N 1
ATOM 674 C CA . ASN A 1 93 ? -0.103 6.539 7.312 1 98.81 93 ASN A CA 1
ATOM 675 C C . ASN A 1 93 ? 0.842 5.547 7.98 1 98.81 93 ASN A C 1
ATOM 677 O O . ASN A 1 93 ? 1.106 5.645 9.18 1 98.81 93 ASN A O 1
ATOM 681 N N . SER A 1 94 ? 1.335 4.59 7.219 1 98.31 94 SER A N 1
ATOM 682 C CA . SER A 1 94 ? 2.234 3.584 7.773 1 98.31 94 SER A CA 1
ATOM 683 C C . SER A 1 94 ? 3.488 4.227 8.359 1 98.31 94 SER A C 1
ATOM 685 O O . SER A 1 94 ? 3.965 3.816 9.422 1 98.31 94 SER A O 1
ATOM 687 N N . LEU A 1 95 ? 4.035 5.211 7.676 1 98.62 95 LEU A N 1
ATOM 688 C CA . LEU A 1 95 ? 5.215 5.922 8.156 1 98.62 95 LEU A CA 1
ATOM 689 C C . LEU A 1 95 ? 4.926 6.625 9.477 1 98.62 95 LEU A C 1
ATOM 691 O O . LEU A 1 95 ? 5.699 6.512 10.43 1 98.62 95 LEU A O 1
ATOM 695 N N . ALA A 1 96 ? 3.809 7.336 9.539 1 98.44 96 ALA A N 1
ATOM 696 C CA . ALA A 1 96 ? 3.404 8.031 10.758 1 98.44 96 ALA A CA 1
ATOM 697 C C . ALA A 1 96 ? 3.115 7.043 11.883 1 98.44 96 ALA A C 1
ATOM 699 O O . ALA A 1 96 ? 3.479 7.281 13.039 1 98.44 96 ALA A O 1
ATOM 700 N N . ALA A 1 97 ? 2.428 5.945 11.547 1 98.5 97 ALA A N 1
ATOM 701 C CA . ALA A 1 97 ? 2.109 4.934 12.547 1 98.5 97 ALA A CA 1
ATOM 702 C C . ALA A 1 97 ? 3.379 4.355 13.164 1 98.5 97 ALA A C 1
ATOM 704 O O . ALA A 1 97 ? 3.459 4.176 14.383 1 98.5 97 ALA A O 1
ATOM 705 N N . ARG A 1 98 ? 4.383 4.082 12.297 1 98.06 98 ARG A N 1
ATOM 706 C CA . ARG A 1 98 ? 5.641 3.557 12.805 1 98.06 98 ARG A CA 1
ATOM 707 C C . ARG A 1 98 ? 6.246 4.492 13.844 1 98.06 98 ARG A C 1
ATOM 709 O O . ARG A 1 98 ? 6.699 4.051 14.906 1 98.06 98 ARG A O 1
ATOM 716 N N . ALA A 1 99 ? 6.195 5.766 13.57 1 98.06 99 ALA A N 1
ATOM 717 C CA . ALA A 1 99 ? 6.773 6.781 14.445 1 98.06 99 ALA A CA 1
ATOM 718 C C . ALA A 1 99 ? 6.016 6.859 15.773 1 98.06 99 ALA A C 1
ATOM 720 O O . ALA A 1 99 ? 6.496 7.457 16.734 1 98.06 99 ALA A O 1
ATOM 721 N N . HIS A 1 100 ? 4.805 6.324 15.812 1 97.44 100 HIS A N 1
ATOM 722 C CA . HIS A 1 100 ? 3.967 6.379 17.016 1 97.44 100 HIS A CA 1
ATOM 723 C C . HIS A 1 100 ? 3.688 4.984 17.547 1 97.44 100 HIS A C 1
ATOM 725 O O . HIS A 1 100 ? 2.58 4.703 18.016 1 97.44 100 HIS A O 1
ATOM 731 N N . GLY A 1 101 ? 4.641 4.098 17.391 1 95.62 101 GLY A N 1
ATOM 732 C CA . GLY A 1 101 ? 4.543 2.775 17.984 1 95.62 101 GLY A CA 1
ATOM 733 C C . GLY A 1 101 ? 3.609 1.849 17.219 1 95.62 101 GLY A C 1
ATOM 734 O O . GLY A 1 101 ? 3.055 0.912 17.797 1 95.62 101 GLY A O 1
ATOM 735 N N . GLY A 1 102 ? 3.348 2.15 15.984 1 96.25 102 GLY A N 1
ATOM 736 C CA . GLY A 1 102 ? 2.566 1.257 15.148 1 96.25 102 GLY A CA 1
ATOM 737 C C . GLY A 1 102 ? 1.101 1.642 15.07 1 96.25 102 GLY A C 1
ATOM 738 O O . GLY A 1 102 ? 0.318 0.991 14.375 1 96.25 102 GLY A O 1
ATOM 739 N N . GLN A 1 103 ? 0.769 2.729 15.82 1 94.88 103 GLN A N 1
ATOM 740 C CA . GLN A 1 103 ? -0.614 3.195 15.82 1 94.88 103 GLN A CA 1
ATOM 741 C C . GLN A 1 103 ? -0.689 4.688 15.5 1 94.88 103 GLN A C 1
ATOM 743 O O . GLN A 1 103 ? 0.053 5.484 16.078 1 94.88 103 GLN A O 1
ATOM 748 N N . LEU A 1 104 ? -1.635 4.984 14.633 1 97.44 104 LEU A N 1
ATOM 749 C CA . LEU A 1 104 ? -1.807 6.395 14.297 1 97.44 104 LEU A CA 1
ATOM 750 C C . LEU A 1 104 ? -2.391 7.164 15.477 1 97.44 104 LEU A C 1
ATOM 752 O O . LEU A 1 104 ? -3.326 6.695 16.125 1 97.44 104 LEU A O 1
ATOM 756 N N . PRO A 1 105 ? -1.841 8.336 15.773 1 96.69 105 PRO A N 1
ATOM 757 C CA . PRO A 1 105 ? -2.572 9.219 16.688 1 96.69 105 PRO A CA 1
ATOM 758 C C . PRO A 1 105 ? -3.904 9.688 16.109 1 96.69 105 PRO A C 1
ATOM 760 O O . PRO A 1 105 ? -4.098 9.672 14.898 1 96.69 105 PRO A O 1
ATOM 763 N N . ASP A 1 106 ? -4.805 10.141 16.984 1 96.19 106 ASP A N 1
ATOM 764 C CA . ASP A 1 106 ? -6.172 10.469 16.594 1 96.19 106 ASP A CA 1
ATOM 765 C C . ASP A 1 106 ? -6.195 11.539 15.508 1 96.19 106 ASP A C 1
ATOM 767 O O . ASP A 1 106 ? -6.992 11.461 14.57 1 96.19 106 ASP A O 1
ATOM 771 N N . ASP A 1 107 ? -5.359 12.477 15.602 1 96.5 107 ASP A N 1
ATOM 772 C CA . ASP A 1 107 ? -5.41 13.625 14.711 1 96.5 107 ASP A CA 1
ATOM 773 C C . ASP A 1 107 ? -4.809 13.289 13.344 1 96.5 107 ASP A C 1
ATOM 775 O O . ASP A 1 107 ? -4.773 14.141 12.453 1 96.5 107 ASP A O 1
ATOM 779 N N . LEU A 1 108 ? -4.391 12.031 13.125 1 98.19 108 LEU A N 1
ATOM 780 C CA . LEU A 1 108 ? -3.855 11.625 11.836 1 98.19 108 LEU A CA 1
ATOM 781 C C . LEU A 1 108 ? -4.695 10.5 11.227 1 98.19 108 LEU A C 1
ATOM 783 O O . LEU A 1 108 ? -4.445 10.078 10.094 1 98.19 108 LEU A O 1
ATOM 787 N N . ARG A 1 109 ? -5.699 10.016 11.961 1 98.56 109 ARG A N 1
ATOM 788 C CA . ARG A 1 109 ? -6.547 8.93 11.469 1 98.56 109 ARG A CA 1
ATOM 789 C C . ARG A 1 109 ? -7.418 9.406 10.305 1 98.56 109 ARG A C 1
ATOM 791 O O . ARG A 1 109 ? -7.891 10.539 10.305 1 98.56 109 ARG A O 1
ATOM 798 N N . PRO A 1 110 ? -7.664 8.469 9.383 1 98.69 110 PRO A N 1
ATOM 799 C CA . PRO A 1 110 ? -8.516 8.828 8.258 1 98.69 110 PRO A CA 1
ATOM 800 C C . PRO A 1 110 ? -9.898 9.328 8.695 1 98.69 110 PRO A C 1
ATOM 802 O O . PRO A 1 110 ? -10.445 8.836 9.688 1 98.69 110 PRO A O 1
ATOM 805 N N . THR A 1 111 ? -10.414 10.258 7.891 1 98.12 111 THR A N 1
ATOM 806 C CA . THR A 1 111 ? -11.734 10.789 8.203 1 98.12 111 THR A CA 1
ATOM 807 C C . THR A 1 111 ? -12.68 10.625 7.02 1 98.12 111 THR A C 1
ATOM 809 O O . THR A 1 111 ? -13.859 10.992 7.102 1 98.12 111 THR A O 1
ATOM 812 N N . MET A 1 112 ? -12.219 10.078 5.93 1 97.94 112 MET A N 1
ATOM 813 C CA . MET A 1 112 ? -13.047 9.93 4.734 1 97.94 112 MET A CA 1
ATOM 814 C C . MET A 1 112 ? -12.445 8.914 3.775 1 97.94 112 MET A C 1
ATOM 816 O O . MET A 1 112 ? -11.266 8.578 3.883 1 97.94 112 MET A O 1
ATOM 820 N N . HIS A 1 113 ? -13.25 8.367 2.904 1 98.25 113 HIS A N 1
ATOM 821 C CA . HIS A 1 113 ? -12.836 7.66 1.698 1 98.25 113 HIS A CA 1
ATOM 822 C C . HIS A 1 113 ? -13.055 8.516 0.456 1 98.25 113 HIS A C 1
ATOM 824 O O . HIS A 1 113 ? -14.086 9.18 0.326 1 98.25 113 HIS A O 1
ATOM 830 N N . LEU A 1 114 ? -12.094 8.523 -0.342 1 97.94 114 LEU A N 1
ATOM 831 C CA . LEU A 1 114 ? -12.172 9.266 -1.595 1 97.94 114 LEU A CA 1
ATOM 832 C C . LEU A 1 114 ? -12.18 8.32 -2.789 1 97.94 114 LEU A C 1
ATOM 834 O O . LEU A 1 114 ? -11.508 7.281 -2.766 1 97.94 114 LEU A O 1
ATOM 838 N N . PHE A 1 115 ? -12.977 8.688 -3.85 1 97.88 115 PHE A N 1
ATOM 839 C CA . PHE A 1 115 ? -13.039 7.953 -5.109 1 97.88 115 PHE A CA 1
ATOM 840 C C . PHE A 1 115 ? -13.477 6.512 -4.875 1 97.88 115 PHE A C 1
ATOM 842 O O . PHE A 1 115 ? -12.891 5.582 -5.438 1 97.88 115 PHE A O 1
ATOM 849 N N . TYR A 1 116 ? -14.422 6.391 -4.078 1 97.69 116 TYR A N 1
ATOM 850 C CA . TYR A 1 116 ? -14.852 5.066 -3.65 1 97.69 116 TYR A CA 1
ATOM 851 C C . TYR A 1 116 ? -15.484 4.297 -4.809 1 97.69 116 TYR A C 1
ATOM 853 O O . TYR A 1 116 ? -15.531 3.066 -4.785 1 97.69 116 TYR A O 1
ATOM 861 N N . ARG A 1 117 ? -15.93 4.984 -5.828 1 96.5 117 ARG A N 1
ATOM 862 C CA . ARG A 1 117 ? -16.453 4.348 -7.035 1 96.5 117 ARG A CA 1
ATOM 863 C C . ARG A 1 117 ? -15.422 3.396 -7.641 1 96.5 117 ARG A C 1
ATOM 865 O O . ARG A 1 117 ? -15.781 2.428 -8.312 1 96.5 117 ARG A O 1
ATOM 872 N N . HIS A 1 118 ? -14.188 3.609 -7.367 1 96.69 118 HIS A N 1
ATOM 873 C CA . HIS A 1 118 ? -13.102 2.844 -7.973 1 96.69 118 HIS A CA 1
ATOM 874 C C . HIS A 1 118 ? -12.508 1.851 -6.98 1 96.69 118 HIS A C 1
ATOM 876 O O . HIS A 1 118 ? -11.438 1.288 -7.227 1 96.69 118 HIS A O 1
ATOM 882 N N . SER A 1 119 ? -13.18 1.653 -5.855 1 97.56 119 SER A N 1
ATOM 883 C CA . SER A 1 119 ? -12.656 0.777 -4.809 1 97.56 119 SER A CA 1
ATOM 884 C C . SER A 1 119 ? -12.531 -0.659 -5.305 1 97.56 119 SER A C 1
ATOM 886 O O . SER A 1 119 ? -13.406 -1.153 -6.023 1 97.56 119 SER A O 1
ATOM 888 N N . VAL A 1 120 ? -11.422 -1.327 -4.938 1 97.56 120 VAL A N 1
ATOM 889 C CA . VAL A 1 120 ? -11.242 -2.74 -5.25 1 97.56 120 VAL A CA 1
ATOM 890 C C . VAL A 1 120 ? -11.406 -3.576 -3.982 1 97.56 120 VAL A C 1
ATOM 892 O O . VAL A 1 120 ? -11.289 -4.805 -4.02 1 97.56 120 VAL A O 1
ATOM 895 N N . ILE A 1 121 ? -11.578 -2.949 -2.891 1 97.5 121 ILE A N 1
ATOM 896 C CA . ILE A 1 121 ? -11.945 -3.568 -1.624 1 97.5 121 ILE A CA 1
ATOM 897 C C . ILE A 1 121 ? -13.133 -2.82 -1.011 1 97.5 121 ILE A C 1
ATOM 899 O O . ILE A 1 121 ? -13.195 -1.592 -1.078 1 97.5 121 ILE A O 1
ATOM 903 N N . ASP A 1 122 ? -14.031 -3.541 -0.487 1 97.69 122 ASP A N 1
ATOM 904 C CA . ASP A 1 122 ? -15.18 -2.926 0.17 1 97.69 122 ASP A CA 1
ATOM 905 C C . ASP A 1 122 ? -14.945 -2.787 1.673 1 97.69 122 ASP A C 1
ATOM 907 O O . ASP A 1 122 ? -14.82 -3.789 2.383 1 97.69 122 ASP A O 1
ATOM 911 N N . VAL A 1 123 ? -14.938 -1.549 2.131 1 98.12 123 VAL A N 1
ATOM 912 C CA . VAL A 1 123 ? -14.609 -1.245 3.52 1 98.12 123 VAL A CA 1
ATOM 913 C C . VAL A 1 123 ? -15.883 -0.904 4.289 1 98.12 123 VAL A C 1
ATOM 915 O O . VAL A 1 123 ? -16.75 -0.182 3.785 1 98.12 123 VAL A O 1
ATOM 918 N N . VAL A 1 124 ? -15.984 -1.436 5.449 1 96.56 124 VAL A N 1
ATOM 919 C CA . VAL A 1 124 ? -17.109 -1.079 6.309 1 96.56 124 VAL A CA 1
ATOM 920 C C . VAL A 1 124 ? -16.609 -0.238 7.484 1 96.56 124 VAL A C 1
ATOM 922 O O . VAL A 1 124 ? -15.82 -0.708 8.305 1 96.56 124 VAL A O 1
ATOM 925 N N . ASP A 1 125 ? -17.078 0.957 7.582 1 97.38 125 ASP A N 1
ATOM 926 C CA . ASP A 1 125 ? -16.828 1.89 8.68 1 97.38 125 ASP A CA 1
ATOM 927 C C . ASP A 1 125 ? -17.812 3.057 8.633 1 97.38 125 ASP A C 1
ATOM 929 O O . ASP A 1 125 ? -18.766 3.037 7.863 1 97.38 125 ASP A O 1
ATOM 933 N N . ALA A 1 126 ? -17.656 3.994 9.5 1 97 126 ALA A N 1
ATOM 934 C CA . ALA A 1 126 ? -18.625 5.086 9.625 1 97 126 ALA A CA 1
ATOM 935 C C . ALA A 1 126 ? -18.172 6.309 8.836 1 97 126 ALA A C 1
ATOM 937 O O . ALA A 1 126 ? -18.812 7.359 8.867 1 97 126 ALA A O 1
ATOM 938 N N . LEU A 1 127 ? -17.062 6.23 8.156 1 97.56 127 LEU A N 1
ATOM 939 C CA . LEU A 1 127 ? -16.531 7.375 7.43 1 97.56 127 LEU A CA 1
ATOM 940 C C . LEU A 1 127 ? -17.297 7.621 6.141 1 97.56 127 LEU A C 1
ATOM 942 O O . LEU A 1 127 ? -17.703 6.672 5.461 1 97.56 127 LEU A O 1
ATOM 946 N N . PRO A 1 128 ? -17.5 8.914 5.812 1 96.81 128 PRO A N 1
ATOM 947 C CA . PRO A 1 128 ? -18.109 9.172 4.508 1 96.81 128 PRO A CA 1
ATOM 948 C C . PRO A 1 128 ? -17.312 8.594 3.35 1 96.81 128 PRO A C 1
ATOM 950 O O . PRO A 1 128 ? -16.078 8.633 3.373 1 96.81 128 PRO A O 1
ATOM 953 N N . LYS A 1 129 ? -18 7.98 2.359 1 97.38 129 LYS A N 1
ATOM 954 C CA . LYS A 1 129 ? -17.406 7.422 1.148 1 97.38 129 LYS A CA 1
ATOM 955 C C . LYS A 1 129 ? -17.781 8.234 -0.081 1 97.38 129 LYS A C 1
ATOM 957 O O . LYS A 1 129 ? -18.781 7.945 -0.736 1 97.38 129 LYS A O 1
ATOM 962 N N . PHE A 1 130 ? -16.891 9.141 -0.373 1 97.75 130 PHE A N 1
ATOM 963 C CA . PHE A 1 130 ? -17.125 9.977 -1.541 1 97.75 130 PHE A CA 1
ATOM 964 C C . PHE A 1 130 ? -16.875 9.195 -2.828 1 97.75 130 PHE A C 1
ATOM 966 O O . PHE A 1 130 ? -15.852 8.523 -2.961 1 97.75 130 PHE A O 1
ATOM 973 N N . LEU A 1 131 ? -17.828 9.188 -3.738 1 96.12 131 LEU A N 1
ATOM 974 C CA . LEU A 1 131 ? -17.766 8.375 -4.945 1 96.12 131 LEU A CA 1
ATOM 975 C C . LEU A 1 131 ? -16.656 8.859 -5.875 1 96.12 131 LEU A C 1
ATOM 977 O O . LEU A 1 131 ? -16.031 8.062 -6.578 1 96.12 131 LEU A O 1
ATOM 981 N N . ASP A 1 132 ? -16.531 10.07 -5.906 1 90.38 132 ASP A N 1
ATOM 982 C CA . ASP A 1 132 ? -15.445 10.727 -6.621 1 90.38 132 ASP A CA 1
ATOM 983 C C . ASP A 1 132 ? -14.617 11.594 -5.676 1 90.38 132 ASP A C 1
ATOM 985 O O . ASP A 1 132 ? -14.477 11.273 -4.492 1 90.38 132 ASP A O 1
ATOM 989 N N . GLY A 1 133 ? -14.062 12.797 -5.996 1 80.5 133 GLY A N 1
ATOM 990 C CA . GLY A 1 133 ? -13.273 13.688 -5.164 1 80.5 133 GLY A CA 1
ATOM 991 C C . GLY A 1 133 ? -14.07 14.336 -4.051 1 80.5 133 GLY A C 1
ATOM 992 O O . GLY A 1 133 ? -15.281 14.148 -3.963 1 80.5 133 GLY A O 1
ATOM 993 N N . TRP A 1 134 ? -13.375 14.961 -3.234 1 79.75 134 TRP A N 1
ATOM 994 C CA . TRP A 1 134 ? -13.977 15.578 -2.055 1 79.75 134 TRP A CA 1
ATOM 995 C C . TRP A 1 134 ? -15.117 16.516 -2.447 1 79.75 134 TRP A C 1
ATOM 997 O O . TRP A 1 134 ? -15.078 17.141 -3.508 1 79.75 134 TRP A O 1
ATOM 1007 N N . ASP A 1 135 ? -16.25 16.484 -1.611 1 79.25 135 ASP A N 1
ATOM 1008 C CA . ASP A 1 135 ? -17.391 17.391 -1.718 1 79.25 135 ASP A CA 1
ATOM 1009 C C . ASP A 1 135 ? -18.422 16.859 -2.723 1 79.25 135 ASP A C 1
ATOM 1011 O O . ASP A 1 135 ? -19.359 17.578 -3.088 1 79.25 135 ASP A O 1
ATOM 1015 N N . GLY A 1 136 ? -18.125 15.742 -3.379 1 86.44 136 GLY A N 1
ATOM 1016 C CA . GLY A 1 136 ? -19.109 15.133 -4.254 1 86.44 136 GLY A CA 1
ATOM 1017 C C . GLY A 1 136 ? -20.047 14.188 -3.527 1 86.44 136 GLY A C 1
ATOM 1018 O O . GLY A 1 136 ? -20.094 14.18 -2.295 1 86.44 136 GLY A O 1
ATOM 1019 N N . PRO A 1 137 ? -20.906 13.539 -4.312 1 91.38 137 PRO A N 1
ATOM 1020 C CA . PRO A 1 137 ? -21.844 12.594 -3.697 1 91.38 137 PRO A CA 1
ATOM 1021 C C . PRO A 1 137 ? -21.125 11.453 -2.971 1 91.38 137 PRO A C 1
ATOM 1023 O O . PRO A 1 137 ? -20.047 11.039 -3.375 1 91.38 137 PRO A O 1
ATOM 1026 N N . THR A 1 138 ? -21.797 11.055 -1.902 1 93.25 138 THR A N 1
ATOM 1027 C CA . THR A 1 138 ? -21.297 9.914 -1.15 1 93.25 138 THR A CA 1
ATOM 1028 C C . THR A 1 138 ? -22.078 8.648 -1.505 1 93.25 138 THR A C 1
ATOM 1030 O O . THR A 1 138 ? -23.156 8.727 -2.104 1 93.25 138 THR A O 1
ATOM 1033 N N . LEU A 1 139 ? -21.516 7.539 -1.226 1 88.81 139 LEU A N 1
ATOM 1034 C CA . LEU A 1 139 ? -22.156 6.25 -1.464 1 88.81 139 LEU A CA 1
ATOM 1035 C C . LEU A 1 139 ? -23.516 6.184 -0.791 1 88.81 139 LEU A C 1
ATOM 1037 O O . LEU A 1 139 ? -24.469 5.648 -1.362 1 88.81 139 LEU A O 1
ATOM 1041 N N . ASP A 1 140 ? -23.609 6.707 0.47 1 83.12 140 ASP A N 1
ATOM 1042 C CA . ASP A 1 140 ? -24.891 6.684 1.196 1 83.12 140 ASP A CA 1
ATOM 1043 C C . ASP A 1 140 ? -25.922 7.574 0.517 1 83.12 140 ASP A C 1
ATOM 1045 O O . ASP A 1 140 ? -27.125 7.305 0.598 1 83.12 140 ASP A O 1
ATOM 1049 N N . GLU A 1 141 ? -25.406 8.602 -0.024 1 74.81 141 GLU A N 1
ATOM 1050 C CA . GLU A 1 141 ? -26.328 9.516 -0.702 1 74.81 141 GLU A CA 1
ATOM 1051 C C . GLU A 1 141 ? -26.734 8.977 -2.064 1 74.81 141 GLU A C 1
ATOM 1053 O O . GLU A 1 141 ? -27.781 9.352 -2.602 1 74.81 141 GLU A O 1
ATOM 1058 N N . ALA A 1 142 ? -25.953 8.211 -2.582 1 71.31 142 ALA A N 1
ATOM 1059 C CA . ALA A 1 142 ? -26.219 7.707 -3.928 1 71.31 142 ALA A CA 1
ATOM 1060 C C . ALA A 1 142 ? -27.156 6.512 -3.896 1 71.31 142 ALA A C 1
ATOM 1062 O O . ALA A 1 142 ? -27.781 6.172 -4.91 1 71.31 142 ALA A O 1
ATOM 1063 N N . ASN A 1 143 ? -27.297 5.828 -2.719 1 60.22 143 ASN A N 1
ATOM 1064 C CA . ASN A 1 143 ? -28.266 4.738 -2.602 1 60.22 143 ASN A CA 1
ATOM 1065 C C . ASN A 1 143 ? -29.641 5.246 -2.164 1 60.22 143 ASN A C 1
ATOM 1067 O O . ASN A 1 143 ? -29.734 6.027 -1.218 1 60.22 143 ASN A O 1
ATOM 1071 N N . MET B 1 1 ? 0.919 -25.484 -21.891 1 65.25 1 MET B N 1
ATOM 1072 C CA . MET B 1 1 ? 1.856 -24.375 -21.875 1 65.25 1 MET B CA 1
ATOM 1073 C C . MET B 1 1 ? 1.767 -23.625 -20.547 1 65.25 1 MET B C 1
ATOM 1075 O O . MET B 1 1 ? 0.67 -23.312 -20.078 1 65.25 1 MET B O 1
ATOM 1079 N N . THR B 1 2 ? 2.945 -23.422 -19.859 1 84.5 2 THR B N 1
ATOM 1080 C CA . THR B 1 2 ? 2.967 -22.766 -18.562 1 84.5 2 THR B CA 1
ATOM 1081 C C . THR B 1 2 ? 2.619 -21.281 -18.688 1 84.5 2 THR B C 1
ATOM 1083 O O . THR B 1 2 ? 3.137 -20.594 -19.562 1 84.5 2 THR B O 1
ATOM 1086 N N . ARG B 1 3 ? 1.596 -20.875 -17.969 1 91.75 3 ARG B N 1
ATOM 1087 C CA . ARG B 1 3 ? 1.163 -19.484 -18.031 1 91.75 3 ARG B CA 1
ATOM 1088 C C . ARG B 1 3 ? 2.262 -18.547 -17.531 1 91.75 3 ARG B C 1
ATOM 1090 O O . ARG B 1 3 ? 2.92 -18.844 -16.531 1 91.75 3 ARG B O 1
ATOM 1097 N N . THR B 1 4 ? 2.6 -17.516 -18.359 1 95.69 4 THR B N 1
ATOM 1098 C CA . THR B 1 4 ? 3.623 -16.547 -17.984 1 95.69 4 THR B CA 1
ATOM 1099 C C . THR B 1 4 ? 3.033 -15.141 -17.922 1 95.69 4 THR B C 1
ATOM 1101 O O . THR B 1 4 ? 2.297 -14.727 -18.828 1 95.69 4 THR B O 1
ATOM 1104 N N . HIS B 1 5 ? 3.227 -14.438 -16.781 1 96.69 5 HIS B N 1
ATOM 1105 C CA . HIS B 1 5 ? 2.904 -13.023 -16.641 1 96.69 5 HIS B CA 1
ATOM 1106 C C . HIS B 1 5 ? 4.168 -12.172 -16.578 1 96.69 5 HIS B C 1
ATOM 1108 O O . HIS B 1 5 ? 5.145 -12.547 -15.922 1 96.69 5 HIS B O 1
ATOM 1114 N N . SER B 1 6 ? 4.199 -11.141 -17.344 1 97.94 6 SER B N 1
ATOM 1115 C CA . SER B 1 6 ? 5.281 -10.164 -17.281 1 97.94 6 SER B CA 1
ATOM 1116 C C . SER B 1 6 ? 4.762 -8.797 -16.859 1 97.94 6 SER B C 1
ATOM 1118 O O . SER B 1 6 ? 3.742 -8.328 -17.375 1 97.94 6 SER B O 1
ATOM 1120 N N . ALA B 1 7 ? 5.398 -8.195 -15.898 1 98.5 7 ALA B N 1
ATOM 1121 C CA . ALA B 1 7 ? 5.031 -6.867 -15.406 1 98.5 7 ALA B CA 1
ATOM 1122 C C . ALA B 1 7 ? 6.266 -5.996 -15.203 1 98.5 7 ALA B C 1
ATOM 1124 O O . ALA B 1 7 ? 7.305 -6.477 -14.742 1 98.5 7 ALA B O 1
ATOM 1125 N N . SER B 1 8 ? 6.164 -4.738 -15.539 1 98.56 8 SER B N 1
ATOM 1126 C CA . SER B 1 8 ? 7.277 -3.807 -15.383 1 98.56 8 SER B CA 1
ATOM 1127 C C . SER B 1 8 ? 6.938 -2.693 -14.398 1 98.56 8 SER B C 1
ATOM 1129 O O . SER B 1 8 ? 5.766 -2.34 -14.234 1 98.56 8 SER B O 1
ATOM 1131 N N . CYS B 1 9 ? 8.008 -2.23 -13.773 1 98.69 9 CYS B N 1
ATOM 1132 C CA . CYS B 1 9 ? 7.801 -1.064 -12.93 1 98.69 9 CYS B CA 1
ATOM 1133 C C . CYS B 1 9 ? 7.395 0.149 -13.75 1 98.69 9 CYS B C 1
ATOM 1135 O O . CYS B 1 9 ? 7.418 0.103 -14.984 1 98.69 9 CYS B O 1
ATOM 1137 N N . LEU B 1 10 ? 7.07 1.164 -13.125 1 98.19 10 LEU B N 1
ATOM 1138 C CA . LEU B 1 10 ? 6.426 2.297 -13.773 1 98.19 10 LEU B CA 1
ATOM 1139 C C . LEU B 1 10 ? 7.375 2.967 -14.766 1 98.19 10 LEU B C 1
ATOM 1141 O O . LEU B 1 10 ? 6.941 3.502 -15.789 1 98.19 10 LEU B O 1
ATOM 1145 N N . CYS B 1 11 ? 8.656 2.99 -14.484 1 98.44 11 CYS B N 1
ATOM 1146 C CA . CYS B 1 11 ? 9.594 3.654 -15.383 1 98.44 11 CYS B CA 1
ATOM 1147 C C . CYS B 1 11 ? 10.102 2.691 -16.453 1 98.44 11 CYS B C 1
ATOM 1149 O O . CYS B 1 11 ? 10.828 3.094 -17.359 1 98.44 11 CYS B O 1
ATOM 1151 N N . GLY B 1 12 ? 9.797 1.429 -16.266 1 98.5 12 GLY B N 1
ATOM 1152 C CA . GLY B 1 12 ? 10.133 0.453 -17.297 1 98.5 12 GLY B CA 1
ATOM 1153 C C . GLY B 1 12 ? 11.492 -0.183 -17.094 1 98.5 12 GLY B C 1
ATOM 1154 O O . GLY B 1 12 ? 11.883 -1.09 -17.828 1 98.5 12 GLY B O 1
ATOM 1155 N N . THR B 1 13 ? 12.266 0.191 -16.078 1 98.69 13 THR B N 1
ATOM 1156 C CA . THR B 1 13 ? 13.641 -0.264 -15.852 1 98.69 13 THR B CA 1
ATOM 1157 C C . THR B 1 13 ? 13.656 -1.711 -15.367 1 98.69 13 THR B C 1
ATOM 1159 O O . THR B 1 13 ? 14.562 -2.475 -15.711 1 98.69 13 THR B O 1
ATOM 1162 N N . VAL B 1 14 ? 12.75 -2.074 -14.555 1 98.88 14 VAL B N 1
ATOM 1163 C CA . VAL B 1 14 ? 12.727 -3.402 -13.953 1 98.88 14 VAL B CA 1
ATOM 1164 C C . VAL B 1 14 ? 11.539 -4.195 -14.5 1 98.88 14 VAL B C 1
ATOM 1166 O O . VAL B 1 14 ? 10.43 -3.666 -14.609 1 98.88 14 VAL B O 1
ATOM 1169 N N . THR B 1 15 ? 11.734 -5.418 -14.883 1 98.81 15 THR B N 1
ATOM 1170 C CA . THR B 1 15 ? 10.695 -6.34 -15.32 1 98.81 15 THR B CA 1
ATOM 1171 C C . THR B 1 15 ? 10.648 -7.578 -14.43 1 98.81 15 THR B C 1
ATOM 1173 O O . THR B 1 15 ? 11.688 -8.156 -14.117 1 98.81 15 THR B O 1
ATOM 1176 N N . VAL B 1 16 ? 9.469 -7.941 -13.969 1 98.94 16 VAL B N 1
ATOM 1177 C CA . VAL B 1 16 ? 9.203 -9.156 -13.211 1 98.94 16 VAL B CA 1
ATOM 1178 C C . VAL B 1 16 ? 8.469 -10.172 -14.086 1 98.94 16 VAL B C 1
ATOM 1180 O O . VAL B 1 16 ? 7.441 -9.844 -14.688 1 98.94 16 VAL B O 1
ATOM 1183 N N . THR B 1 17 ? 9.016 -11.328 -14.172 1 98.81 17 THR B N 1
ATOM 1184 C CA . THR B 1 17 ? 8.383 -12.406 -14.914 1 98.81 17 THR B CA 1
ATOM 1185 C C . THR B 1 17 ? 7.918 -13.516 -13.977 1 98.81 17 THR B C 1
ATOM 1187 O O . THR B 1 17 ? 8.688 -13.992 -13.141 1 98.81 17 THR B O 1
ATOM 1190 N N . LEU B 1 18 ? 6.66 -13.852 -14.078 1 98.62 18 LEU B N 1
ATOM 1191 C CA . LEU B 1 18 ? 6.012 -14.875 -13.266 1 98.62 18 LEU B CA 1
ATOM 1192 C C . LEU B 1 18 ? 5.617 -16.078 -14.117 1 98.62 18 LEU B C 1
ATOM 1194 O O . LEU B 1 18 ? 4.891 -15.93 -15.109 1 98.62 18 LEU B O 1
ATOM 1198 N N . ARG B 1 19 ? 6.086 -17.234 -13.711 1 98.25 19 ARG B N 1
ATOM 1199 C CA . ARG B 1 19 ? 5.801 -18.453 -14.477 1 98.25 19 ARG B CA 1
ATOM 1200 C C . ARG B 1 19 ? 4.98 -19.438 -13.648 1 98.25 19 ARG B C 1
ATOM 1202 O O . ARG B 1 19 ? 5.344 -19.75 -12.508 1 98.25 19 ARG B O 1
ATOM 1209 N N . GLY B 1 20 ? 3.918 -19.922 -14.219 1 97.69 20 GLY B N 1
ATOM 1210 C CA . GLY B 1 20 ? 3.061 -20.875 -13.531 1 97.69 20 GLY B CA 1
ATOM 1211 C C . GLY B 1 20 ? 1.981 -20.203 -12.695 1 97.69 20 GLY B C 1
ATOM 1212 O O . GLY B 1 20 ? 1.369 -19.234 -13.125 1 97.69 20 GLY B O 1
ATOM 1213 N N . GLU B 1 21 ? 1.672 -20.844 -11.547 1 97.38 21 GLU B N 1
ATOM 1214 C CA . GLU B 1 21 ? 0.62 -20.375 -10.656 1 97.38 21 GLU B CA 1
ATOM 1215 C C . GLU B 1 21 ? 1.188 -19.984 -9.289 1 97.38 21 GLU B C 1
ATOM 1217 O O . GLU B 1 21 ? 2.131 -20.609 -8.805 1 97.38 21 GLU B O 1
ATOM 1222 N N . PRO B 1 22 ? 0.61 -18.969 -8.734 1 98.38 22 PRO B N 1
ATOM 1223 C CA . PRO B 1 22 ? 1.056 -18.641 -7.375 1 98.38 22 PRO B CA 1
ATOM 1224 C C . PRO B 1 22 ? 0.695 -19.719 -6.359 1 98.38 22 PRO B C 1
ATOM 1226 O O . PRO B 1 22 ? -0.276 -20.453 -6.551 1 98.38 22 PRO B O 1
ATOM 1229 N N . ALA B 1 23 ? 1.532 -19.766 -5.367 1 98.19 23 ALA B N 1
ATOM 1230 C CA . ALA B 1 23 ? 1.253 -20.656 -4.242 1 98.19 23 ALA B CA 1
ATOM 1231 C C . ALA B 1 23 ? 0.126 -20.109 -3.373 1 98.19 23 ALA B C 1
ATOM 1233 O O . ALA B 1 23 ? -0.588 -20.859 -2.715 1 98.19 23 ALA B O 1
ATOM 1234 N N . ALA B 1 24 ? -0.077 -18.781 -3.352 1 98.06 24 ALA B N 1
ATOM 1235 C CA . ALA B 1 24 ? -1.116 -18.109 -2.566 1 98.06 24 ALA B CA 1
ATOM 1236 C C . ALA B 1 24 ? -1.497 -16.766 -3.184 1 98.06 24 ALA B C 1
ATOM 1238 O O . ALA B 1 24 ? -0.684 -16.141 -3.863 1 98.06 24 ALA B O 1
ATOM 1239 N N . ARG B 1 25 ? -2.643 -16.391 -3.002 1 98.56 25 ARG B N 1
ATOM 1240 C CA . ARG B 1 25 ? -3.234 -15.109 -3.359 1 98.56 25 ARG B CA 1
ATOM 1241 C C . ARG B 1 25 ? -3.967 -14.492 -2.172 1 98.56 25 ARG B C 1
ATOM 1243 O O . ARG B 1 25 ? -5.035 -14.977 -1.779 1 98.56 25 ARG B O 1
ATOM 1250 N N . ALA B 1 26 ? -3.383 -13.422 -1.588 1 98.5 26 ALA B N 1
ATOM 1251 C CA . ALA B 1 26 ? -3.906 -13.062 -0.271 1 98.5 26 ALA B CA 1
ATOM 1252 C C . ALA B 1 26 ? -3.926 -11.555 -0.077 1 98.5 26 ALA B C 1
ATOM 1254 O O . ALA B 1 26 ? -3.15 -10.828 -0.707 1 98.5 26 ALA B O 1
ATOM 1255 N N . ASN B 1 27 ? -4.848 -11.062 0.725 1 98.69 27 ASN B N 1
ATOM 1256 C CA . ASN B 1 27 ? -4.781 -9.797 1.44 1 98.69 27 ASN B CA 1
ATOM 1257 C C . ASN B 1 27 ? -4.234 -9.977 2.854 1 98.69 27 ASN B C 1
ATOM 1259 O O . ASN B 1 27 ? -4.898 -10.555 3.713 1 98.69 27 ASN B O 1
ATOM 1263 N N . CYS B 1 28 ? -3.096 -9.523 3.059 1 98.5 28 CYS B N 1
ATOM 1264 C CA . CYS B 1 28 ? -2.475 -9.695 4.367 1 98.5 28 CYS B CA 1
ATOM 1265 C C . CYS B 1 28 ? -2.672 -8.453 5.23 1 98.5 28 CYS B C 1
ATOM 1267 O O . CYS B 1 28 ? -2.352 -7.34 4.805 1 98.5 28 CYS B O 1
ATOM 1269 N N . HIS B 1 29 ? -3.098 -8.656 6.469 1 98.25 29 HIS B N 1
ATOM 1270 C CA . HIS B 1 29 ? -3.43 -7.562 7.375 1 98.25 29 HIS B CA 1
ATOM 1271 C C . HIS B 1 29 ? -2.428 -7.469 8.516 1 98.25 29 HIS B C 1
ATOM 1273 O O . HIS B 1 29 ? -2.615 -6.688 9.453 1 98.25 29 HIS B O 1
ATOM 1279 N N . CYS B 1 30 ? -1.352 -8.219 8.484 1 97.69 30 CYS B N 1
ATOM 1280 C CA . CYS B 1 30 ? -0.431 -8.188 9.617 1 97.69 30 CYS B CA 1
ATOM 1281 C C . CYS B 1 30 ? 0.272 -6.84 9.711 1 97.69 30 CYS B C 1
ATOM 1283 O O . CYS B 1 30 ? 0.506 -6.188 8.688 1 97.69 30 CYS B O 1
ATOM 1285 N N . ALA B 1 31 ? 0.664 -6.5 10.906 1 97.44 31 ALA B N 1
ATOM 1286 C CA . ALA B 1 31 ? 1.303 -5.207 11.148 1 97.44 31 ALA B CA 1
ATOM 1287 C C . ALA B 1 31 ? 2.621 -5.098 10.391 1 97.44 31 ALA B C 1
ATOM 1289 O O . ALA B 1 31 ? 2.967 -4.027 9.883 1 97.44 31 ALA B O 1
ATOM 1290 N N . THR B 1 32 ? 3.35 -6.156 10.289 1 97.75 32 THR B N 1
ATOM 1291 C CA . THR B 1 32 ? 4.656 -6.145 9.633 1 97.75 32 THR B CA 1
ATOM 1292 C C . THR B 1 32 ? 4.52 -5.801 8.156 1 97.75 32 THR B C 1
ATOM 1294 O O . THR B 1 32 ? 5.234 -4.93 7.648 1 97.75 32 THR B O 1
ATOM 1297 N N . CYS B 1 33 ? 3.576 -6.41 7.441 1 98.19 33 CYS B N 1
ATOM 1298 C CA . CYS B 1 33 ? 3.402 -6.148 6.016 1 98.19 33 CYS B CA 1
ATOM 1299 C C . CYS B 1 33 ? 2.854 -4.746 5.785 1 98.19 33 CYS B C 1
ATOM 1301 O O . CYS B 1 33 ? 3.264 -4.062 4.844 1 98.19 33 CYS B O 1
ATOM 1303 N N . ARG B 1 34 ? 1.918 -4.328 6.656 1 98.5 34 ARG B N 1
ATOM 1304 C CA . ARG B 1 34 ? 1.386 -2.977 6.523 1 98.5 34 ARG B CA 1
ATOM 1305 C C . ARG B 1 34 ? 2.498 -1.938 6.621 1 98.5 34 ARG B C 1
ATOM 1307 O O . ARG B 1 34 ? 2.578 -1.027 5.797 1 98.5 34 ARG B O 1
ATOM 1314 N N . ASP B 1 35 ? 3.365 -2.166 7.57 1 98.5 35 ASP B N 1
ATOM 1315 C CA . ASP B 1 35 ? 4.477 -1.239 7.77 1 98.5 35 ASP B CA 1
ATOM 1316 C C . ASP B 1 35 ? 5.488 -1.347 6.637 1 98.5 35 ASP B C 1
ATOM 1318 O O . ASP B 1 35 ? 5.867 -0.337 6.035 1 98.5 35 ASP B O 1
ATOM 1322 N N . PHE B 1 36 ? 5.867 -2.529 6.305 1 98.75 36 PHE B N 1
ATOM 1323 C CA . PHE B 1 36 ? 6.973 -2.803 5.395 1 98.75 36 PHE B CA 1
ATOM 1324 C C . PHE B 1 36 ? 6.625 -2.371 3.975 1 98.75 36 PHE B C 1
ATOM 1326 O O . PHE B 1 36 ? 7.5 -1.922 3.227 1 98.75 36 PHE B O 1
ATOM 1333 N N . TYR B 1 37 ? 5.375 -2.43 3.557 1 98.69 37 TYR B N 1
ATOM 1334 C CA . TYR B 1 37 ? 4.969 -2.127 2.188 1 98.69 37 TYR B CA 1
ATOM 1335 C C . TYR B 1 37 ? 4.184 -0.821 2.131 1 98.69 37 TYR B C 1
ATOM 1337 O O . TYR B 1 37 ? 3.723 -0.414 1.062 1 98.69 37 TYR B O 1
ATOM 1345 N N . GLY B 1 38 ? 3.971 -0.153 3.299 1 98.19 38 GLY B N 1
ATOM 1346 C CA . GLY B 1 38 ? 3.354 1.163 3.326 1 98.19 38 GLY B CA 1
ATOM 1347 C C . GLY B 1 38 ? 1.893 1.146 2.92 1 98.19 38 GLY B C 1
ATOM 1348 O O . GLY B 1 38 ? 1.454 1.98 2.125 1 98.19 38 GLY B O 1
ATOM 1349 N N . THR B 1 39 ? 1.146 0.221 3.387 1 98.62 39 THR B N 1
ATOM 1350 C CA . THR B 1 39 ? -0.237 0.002 2.98 1 98.62 39 THR B CA 1
ATOM 1351 C C . THR B 1 39 ? -1.089 -0.432 4.168 1 98.62 39 THR B C 1
ATOM 1353 O O . THR B 1 39 ? -0.576 -1.015 5.129 1 98.62 39 THR B O 1
ATOM 1356 N N . PRO B 1 40 ? -2.41 -0.114 4.16 1 98.56 40 PRO B N 1
ATOM 1357 C CA . PRO B 1 40 ? -3.244 -0.64 5.242 1 98.56 40 PRO B CA 1
ATOM 1358 C C . PRO B 1 40 ? -3.516 -2.137 5.105 1 98.56 40 PRO B C 1
ATOM 1360 O O . PRO B 1 40 ? -3.93 -2.785 6.07 1 98.56 40 PRO B O 1
ATOM 1363 N N . VAL B 1 41 ? -3.387 -2.686 3.959 1 98.75 41 VAL B N 1
ATOM 1364 C CA . VAL B 1 41 ? -3.496 -4.105 3.641 1 98.75 41 VAL B CA 1
ATOM 1365 C C . VAL B 1 41 ? -2.619 -4.438 2.436 1 98.75 41 VAL B C 1
ATOM 1367 O O . VAL B 1 41 ? -2.652 -3.73 1.425 1 98.75 41 VAL B O 1
ATOM 1370 N N . LEU B 1 42 ? -1.768 -5.426 2.572 1 98.81 42 LEU B N 1
ATOM 1371 C CA . LEU B 1 42 ? -0.975 -5.848 1.422 1 98.81 42 LEU B CA 1
ATOM 1372 C C . LEU B 1 42 ? -1.743 -6.852 0.57 1 98.81 42 LEU B C 1
ATOM 1374 O O . LEU B 1 42 ? -2.061 -7.949 1.032 1 98.81 42 LEU B O 1
ATOM 1378 N N . SER B 1 43 ? -2.096 -6.465 -0.567 1 98.88 43 SER B N 1
ATOM 1379 C CA . SER B 1 43 ? -2.656 -7.375 -1.562 1 98.88 43 SER B CA 1
ATOM 1380 C C . SER B 1 43 ? -1.582 -7.875 -2.52 1 98.88 43 SER B C 1
ATOM 1382 O O . SER B 1 43 ? -0.953 -7.086 -3.227 1 98.88 43 SER B O 1
ATOM 1384 N N . ALA B 1 44 ? -1.368 -9.188 -2.488 1 98.88 44 ALA B N 1
ATOM 1385 C CA . ALA B 1 44 ? -0.24 -9.719 -3.246 1 98.88 44 ALA B CA 1
ATOM 1386 C C . ALA B 1 44 ? -0.427 -11.211 -3.531 1 98.88 44 ALA B C 1
ATOM 1388 O O . ALA B 1 44 ? -1.337 -11.844 -2.988 1 98.88 44 ALA B O 1
ATOM 1389 N N . THR B 1 45 ? 0.394 -11.711 -4.41 1 98.88 45 THR B N 1
ATOM 1390 C CA . THR B 1 45 ? 0.538 -13.141 -4.656 1 98.88 45 THR B CA 1
ATOM 1391 C C . THR B 1 45 ? 1.891 -13.648 -4.16 1 98.88 45 THR B C 1
ATOM 1393 O O . THR B 1 45 ? 2.879 -12.906 -4.188 1 98.88 45 THR B O 1
ATOM 1396 N N . ALA B 1 46 ? 1.913 -14.852 -3.705 1 98.81 46 ALA B N 1
ATOM 1397 C CA . ALA B 1 46 ? 3.145 -15.508 -3.277 1 98.81 46 ALA B CA 1
ATOM 1398 C C . ALA B 1 46 ? 3.531 -16.625 -4.238 1 98.81 46 ALA B C 1
ATOM 1400 O O . ALA B 1 46 ? 2.678 -17.406 -4.668 1 98.81 46 ALA B O 1
ATOM 1401 N N . TRP B 1 47 ? 4.781 -16.656 -4.555 1 98.81 47 TRP B N 1
ATOM 1402 C CA . TRP B 1 47 ? 5.305 -17.562 -5.574 1 98.81 47 TRP B CA 1
ATOM 1403 C C . TRP B 1 47 ? 6.535 -18.312 -5.062 1 98.81 47 TRP B C 1
ATOM 1405 O O . TRP B 1 47 ? 7.383 -17.719 -4.383 1 98.81 47 TRP B O 1
ATOM 1415 N N . PRO B 1 48 ? 6.668 -19.609 -5.457 1 98.69 48 PRO B N 1
ATOM 1416 C CA . PRO B 1 48 ? 8 -20.188 -5.316 1 98.69 48 PRO B CA 1
ATOM 1417 C C . PRO B 1 48 ? 9.078 -19.375 -6.027 1 98.69 48 PRO B C 1
ATOM 1419 O O . PRO B 1 48 ? 8.844 -18.859 -7.117 1 98.69 48 PRO B O 1
ATOM 1422 N N . PRO B 1 49 ? 10.219 -19.234 -5.367 1 98.5 49 PRO B N 1
ATOM 1423 C CA . PRO B 1 49 ? 11.242 -18.344 -5.918 1 98.5 49 PRO B CA 1
ATOM 1424 C C . PRO B 1 49 ? 11.625 -18.688 -7.352 1 98.5 49 PRO B C 1
ATOM 1426 O O . PRO B 1 49 ? 11.93 -17.797 -8.148 1 98.5 49 PRO B O 1
ATOM 1429 N N . GLU B 1 50 ? 11.586 -19.953 -7.734 1 98.31 50 GLU B N 1
ATOM 1430 C CA . GLU B 1 50 ? 12.023 -20.391 -9.055 1 98.31 50 GLU B CA 1
ATOM 1431 C C . GLU B 1 50 ? 11.047 -19.938 -10.133 1 98.31 50 GLU B C 1
ATOM 1433 O O . GLU B 1 50 ? 11.359 -20 -11.328 1 98.31 50 GLU B O 1
ATOM 1438 N N . GLN B 1 51 ? 9.852 -19.469 -9.742 1 98.56 51 GLN B N 1
ATOM 1439 C CA . GLN B 1 51 ? 8.812 -19.062 -10.688 1 98.56 51 GLN B CA 1
ATOM 1440 C C . GLN B 1 51 ? 8.883 -17.562 -10.969 1 98.56 51 GLN B C 1
ATOM 1442 O O . GLN B 1 51 ? 8.117 -17.047 -11.773 1 98.56 51 GLN B O 1
ATOM 1447 N N . VAL B 1 52 ? 9.828 -16.891 -10.305 1 98.81 52 VAL B N 1
ATOM 1448 C CA . VAL B 1 52 ? 9.867 -15.43 -10.414 1 98.81 52 VAL B CA 1
ATOM 1449 C C . VAL B 1 52 ? 11.266 -14.984 -10.844 1 98.81 52 VAL B C 1
ATOM 1451 O O . VAL B 1 52 ? 12.266 -15.383 -10.25 1 98.81 52 VAL B O 1
ATOM 1454 N N . THR B 1 53 ? 11.328 -14.195 -11.883 1 98.69 53 THR B N 1
ATOM 1455 C CA . THR B 1 53 ? 12.57 -13.555 -12.297 1 98.69 53 THR B CA 1
ATOM 1456 C C . THR B 1 53 ? 12.422 -12.039 -12.281 1 98.69 53 THR B C 1
ATOM 1458 O O . THR B 1 53 ? 11.398 -11.5 -12.703 1 98.69 53 THR B O 1
ATOM 1461 N N . VAL B 1 54 ? 13.359 -11.375 -11.719 1 98.81 54 VAL B N 1
ATOM 1462 C CA . VAL B 1 54 ? 13.43 -9.914 -11.703 1 98.81 54 VAL B CA 1
ATOM 1463 C C . VAL B 1 54 ? 14.641 -9.453 -12.516 1 98.81 54 VAL B C 1
ATOM 1465 O O . VAL B 1 54 ? 15.773 -9.828 -12.219 1 98.81 54 VAL B O 1
ATOM 1468 N N . GLU B 1 55 ? 14.375 -8.688 -13.508 1 98.81 55 GLU B N 1
ATOM 1469 C CA . GLU B 1 55 ? 15.445 -8.172 -14.359 1 98.81 55 GLU B CA 1
ATOM 1470 C C . GLU B 1 55 ? 15.445 -6.641 -14.383 1 98.81 55 GLU B C 1
ATOM 1472 O O . GLU B 1 55 ? 14.383 -6.016 -14.367 1 98.81 55 GLU B O 1
ATOM 1477 N N . GLY B 1 56 ? 16.594 -6.051 -14.492 1 98.75 56 GLY B N 1
ATOM 1478 C CA . GLY B 1 56 ? 16.766 -4.609 -14.516 1 98.75 56 GLY B CA 1
ATOM 1479 C C . GLY B 1 56 ? 17.438 -4.066 -13.273 1 98.75 56 GLY B C 1
ATOM 1480 O O . GLY B 1 56 ? 17.625 -4.789 -12.289 1 98.75 56 GLY B O 1
ATOM 1481 N N . ALA B 1 57 ? 17.875 -2.791 -13.32 1 98.5 57 ALA B N 1
ATOM 1482 C CA . ALA B 1 57 ? 18.562 -2.152 -12.188 1 98.5 57 ALA B CA 1
ATOM 1483 C C . ALA B 1 57 ? 17.625 -2.039 -10.984 1 98.5 57 ALA B C 1
ATOM 1485 O O . ALA B 1 57 ? 16.672 -1.258 -11.008 1 98.5 57 ALA B O 1
ATOM 1486 N N . SER B 1 58 ? 17.844 -2.891 -9.953 1 98.62 58 SER B N 1
ATOM 1487 C CA . SER B 1 58 ? 17.047 -2.951 -8.727 1 98.62 58 SER B CA 1
ATOM 1488 C C . SER B 1 58 ? 17.938 -3.141 -7.504 1 98.62 58 SER B C 1
ATOM 1490 O O . SER B 1 58 ? 19.109 -3.471 -7.629 1 98.62 58 SER B O 1
ATOM 1492 N N . ALA B 1 59 ? 17.391 -2.768 -6.41 1 98.44 59 ALA B N 1
ATOM 1493 C CA . ALA B 1 59 ? 18.031 -3.002 -5.117 1 98.44 59 ALA B CA 1
ATOM 1494 C C . ALA B 1 59 ? 17.094 -3.758 -4.172 1 98.44 59 ALA B C 1
ATOM 1496 O O . ALA B 1 59 ? 15.875 -3.732 -4.344 1 98.44 59 ALA B O 1
ATOM 1497 N N . THR B 1 60 ? 17.672 -4.508 -3.275 1 98.75 60 THR B N 1
ATOM 1498 C CA . THR B 1 60 ? 16.922 -5.266 -2.293 1 98.75 60 THR B CA 1
ATOM 1499 C C . THR B 1 60 ? 17.234 -4.797 -0.876 1 98.75 60 THR B C 1
ATOM 1501 O O . THR B 1 60 ? 18.406 -4.574 -0.54 1 98.75 60 THR B O 1
ATOM 1504 N N . PHE B 1 61 ? 16.219 -4.559 -0.15 1 98.88 61 PHE B N 1
ATOM 1505 C CA . PHE B 1 61 ? 16.359 -4.141 1.239 1 98.88 61 PHE B CA 1
ATOM 1506 C C . PHE B 1 61 ? 15.828 -5.211 2.186 1 98.88 61 PHE B C 1
ATOM 1508 O O . PHE B 1 61 ? 14.625 -5.504 2.184 1 98.88 61 PHE B O 1
ATOM 1515 N N . PRO B 1 62 ? 16.719 -5.777 2.98 1 98.75 62 PRO B N 1
ATOM 1516 C CA . PRO B 1 62 ? 16.234 -6.691 4.016 1 98.75 62 PRO B CA 1
ATOM 1517 C C . PRO B 1 62 ? 15.617 -5.965 5.207 1 98.75 62 PRO B C 1
ATOM 1519 O O . PRO B 1 62 ? 16.125 -4.918 5.625 1 98.75 62 PRO B O 1
ATOM 1522 N N . HIS B 1 63 ? 14.5 -6.504 5.648 1 98.69 63 HIS B N 1
ATOM 1523 C CA . HIS B 1 63 ? 13.938 -5.969 6.883 1 98.69 63 HIS B CA 1
ATOM 1524 C C . HIS B 1 63 ? 14.945 -6.059 8.031 1 98.69 63 HIS B C 1
ATOM 1526 O O . HIS B 1 63 ? 15.641 -7.07 8.172 1 98.69 63 HIS B O 1
ATOM 1532 N N . PRO B 1 64 ? 14.945 -5.066 8.867 1 97.25 64 PRO B N 1
ATOM 1533 C CA . PRO B 1 64 ? 15.992 -5.031 9.891 1 97.25 64 PRO B CA 1
ATOM 1534 C C . PRO B 1 64 ? 15.812 -6.113 10.953 1 97.25 64 PRO B C 1
ATOM 1536 O O . PRO B 1 64 ? 16.797 -6.543 11.578 1 97.25 64 PRO B O 1
ATOM 1539 N N . SER B 1 65 ? 14.609 -6.562 11.18 1 97.56 65 SER B N 1
ATOM 1540 C CA . SER B 1 65 ? 14.414 -7.453 12.32 1 97.56 65 SER B CA 1
ATOM 1541 C C . SER B 1 65 ? 13.547 -8.648 11.945 1 97.56 65 SER B C 1
ATOM 1543 O O . SER B 1 65 ? 13.227 -9.477 12.797 1 97.56 65 SER B O 1
ATOM 1545 N N . LYS B 1 66 ? 13 -8.695 10.742 1 98 66 LYS B N 1
ATOM 1546 C CA . LYS B 1 66 ? 12.164 -9.805 10.289 1 98 66 LYS B CA 1
ATOM 1547 C C . LYS B 1 66 ? 12.797 -10.508 9.086 1 98 66 LYS B C 1
ATOM 1549 O O . LYS B 1 66 ? 13.586 -9.906 8.352 1 98 66 LYS B O 1
ATOM 1554 N N . SER B 1 67 ? 12.539 -11.789 8.93 1 97.75 67 SER B N 1
ATOM 1555 C CA . SER B 1 67 ? 13.047 -12.562 7.797 1 97.75 67 SER B CA 1
ATOM 1556 C C . SER B 1 67 ? 12.258 -12.266 6.523 1 97.75 67 SER B C 1
ATOM 1558 O O . SER B 1 67 ? 11.578 -13.148 5.988 1 97.75 67 SER B O 1
ATOM 1560 N N . MET B 1 68 ? 12.367 -11.102 6.02 1 98.62 68 MET B N 1
ATOM 1561 C CA . MET B 1 68 ? 11.734 -10.68 4.77 1 98.62 68 MET B CA 1
ATOM 1562 C C . MET B 1 68 ? 12.531 -9.562 4.109 1 98.62 68 MET B C 1
ATOM 1564 O O . MET B 1 68 ? 13.367 -8.922 4.75 1 98.62 68 MET B O 1
ATOM 1568 N N . SER B 1 69 ? 12.344 -9.367 2.902 1 98.88 69 SER B N 1
ATOM 1569 C CA . SER B 1 69 ? 13 -8.305 2.141 1 98.88 69 SER B CA 1
ATOM 1570 C C . SER B 1 69 ? 12.094 -7.781 1.036 1 98.88 69 SER B C 1
ATOM 1572 O O . SER B 1 69 ? 11.07 -8.398 0.716 1 98.88 69 SER B O 1
ATOM 1574 N N . ARG B 1 70 ? 12.375 -6.621 0.552 1 98.75 70 ARG B N 1
ATOM 1575 C CA . ARG B 1 70 ? 11.688 -6.086 -0.62 1 98.75 70 ARG B CA 1
ATOM 1576 C C . ARG B 1 70 ? 12.695 -5.609 -1.667 1 98.75 70 ARG B C 1
ATOM 1578 O O . ARG B 1 70 ? 13.773 -5.133 -1.325 1 98.75 70 ARG B O 1
ATOM 1585 N N . THR B 1 71 ? 12.383 -5.801 -2.865 1 98.88 71 THR B N 1
ATOM 1586 C CA . THR B 1 71 ? 13.156 -5.375 -4.027 1 98.88 71 THR B CA 1
ATOM 1587 C C . THR B 1 71 ? 12.461 -4.219 -4.742 1 98.88 71 THR B C 1
ATOM 1589 O O . THR B 1 71 ? 11.25 -4.266 -4.984 1 98.88 71 THR B O 1
ATOM 1592 N N . TYR B 1 72 ? 13.227 -3.145 -4.98 1 98.88 72 TYR B N 1
ATOM 1593 C CA . TYR B 1 72 ? 12.656 -1.943 -5.574 1 98.88 72 TYR B CA 1
ATOM 1594 C C . TYR B 1 72 ? 13.523 -1.432 -6.719 1 98.88 72 TYR B C 1
ATOM 1596 O O . TYR B 1 72 ? 14.719 -1.703 -6.766 1 98.88 72 TYR B O 1
ATOM 1604 N N . CYS B 1 73 ? 12.859 -0.829 -7.66 1 98.81 73 CYS B N 1
ATOM 1605 C CA . CYS B 1 73 ? 13.555 -0.219 -8.789 1 98.81 73 CYS B CA 1
ATOM 1606 C C . CYS B 1 73 ? 14.43 0.94 -8.328 1 98.81 73 CYS B C 1
ATOM 1608 O O . CYS B 1 73 ? 13.969 1.823 -7.602 1 98.81 73 CYS B O 1
ATOM 1610 N N . ALA B 1 74 ? 15.648 0.984 -8.797 1 97.38 74 ALA B N 1
ATOM 1611 C CA . ALA B 1 74 ? 16.594 2.023 -8.398 1 97.38 74 ALA B CA 1
ATOM 1612 C C . ALA B 1 74 ? 16.234 3.361 -9.047 1 97.38 74 ALA B C 1
ATOM 1614 O O . ALA B 1 74 ? 16.672 4.418 -8.57 1 97.38 74 ALA B O 1
ATOM 1615 N N . SER B 1 75 ? 15.484 3.352 -10.078 1 97.62 75 SER B N 1
ATOM 1616 C CA . SER B 1 75 ? 15.234 4.555 -10.859 1 97.62 75 SER B CA 1
ATOM 1617 C C . SER B 1 75 ? 13.906 5.199 -10.477 1 97.62 75 SER B C 1
ATOM 1619 O O . SER B 1 75 ? 13.742 6.414 -10.609 1 97.62 75 SER B O 1
ATOM 1621 N N . CYS B 1 76 ? 12.922 4.379 -10.047 1 98.56 76 CYS B N 1
ATOM 1622 C CA . CYS B 1 76 ? 11.625 4.984 -9.773 1 98.56 76 CYS B CA 1
ATOM 1623 C C . CYS B 1 76 ? 11.141 4.633 -8.375 1 98.56 76 CYS B C 1
ATOM 1625 O O . CYS B 1 76 ? 10.102 5.133 -7.93 1 98.56 76 CYS B O 1
ATOM 1627 N N . GLY B 1 77 ? 11.773 3.771 -7.703 1 98.44 77 GLY B N 1
ATOM 1628 C CA . GLY B 1 77 ? 11.477 3.484 -6.309 1 98.44 77 GLY B CA 1
ATOM 1629 C C . GLY B 1 77 ? 10.367 2.465 -6.133 1 98.44 77 GLY B C 1
ATOM 1630 O O . GLY B 1 77 ? 10.062 2.064 -5.008 1 98.44 77 GLY B O 1
ATOM 1631 N N . GLU B 1 78 ? 9.727 2.016 -7.199 1 98.81 78 GLU B N 1
ATOM 1632 C CA . GLU B 1 78 ? 8.602 1.087 -7.066 1 98.81 78 GLU B CA 1
ATOM 1633 C C . GLU B 1 78 ? 9.07 -0.258 -6.512 1 98.81 78 GLU B C 1
ATOM 1635 O O . GLU B 1 78 ? 10.039 -0.834 -7 1 98.81 78 GLU B O 1
ATOM 1640 N N . ILE B 1 79 ? 8.398 -0.707 -5.453 1 98.81 79 ILE B N 1
ATOM 1641 C CA . ILE B 1 79 ? 8.617 -2.061 -4.957 1 98.81 79 ILE B CA 1
ATOM 1642 C C . ILE B 1 79 ? 8 -3.072 -5.918 1 98.81 79 ILE B C 1
ATOM 1644 O O . ILE B 1 79 ? 6.785 -3.076 -6.125 1 98.81 79 ILE B O 1
ATOM 1648 N N . VAL B 1 80 ? 8.836 -3.963 -6.449 1 98.88 80 VAL B N 1
ATOM 1649 C CA . VAL B 1 80 ? 8.352 -4.816 -7.527 1 98.88 80 VAL B CA 1
ATOM 1650 C C . VAL B 1 80 ? 8.188 -6.246 -7.02 1 98.88 80 VAL B C 1
ATOM 1652 O O . VAL B 1 80 ? 7.512 -7.062 -7.652 1 98.88 80 VAL B O 1
ATOM 1655 N N . CYS B 1 81 ? 8.82 -6.5 -5.895 1 98.62 81 CYS B N 1
ATOM 1656 C CA . CYS B 1 81 ? 8.805 -7.855 -5.359 1 98.62 81 CYS B CA 1
ATOM 1657 C C . CYS B 1 81 ? 9.305 -7.879 -3.92 1 98.62 81 CYS B C 1
ATOM 1659 O O . CYS B 1 81 ? 10.016 -6.965 -3.49 1 98.62 81 CYS B O 1
ATOM 1661 N N . GLY B 1 82 ? 8.812 -8.844 -3.182 1 98.75 82 GLY B N 1
ATOM 1662 C CA . GLY B 1 82 ? 9.375 -9.125 -1.87 1 98.75 82 GLY B CA 1
ATOM 1663 C C . GLY B 1 82 ? 9.727 -10.594 -1.678 1 98.75 82 GLY B C 1
ATOM 1664 O O . GLY B 1 82 ? 9.469 -11.414 -2.559 1 98.75 82 GLY B O 1
ATOM 1665 N N . THR B 1 83 ? 10.422 -10.875 -0.632 1 98.75 83 THR B N 1
ATOM 1666 C CA . THR B 1 83 ? 10.594 -12.227 -0.094 1 98.75 83 THR B CA 1
ATOM 1667 C C . THR B 1 83 ? 10.039 -12.312 1.324 1 98.75 83 THR B C 1
ATOM 1669 O O . THR B 1 83 ? 10.32 -11.453 2.164 1 98.75 83 THR B O 1
ATOM 1672 N N . ASN B 1 84 ? 9.133 -13.273 1.545 1 98 84 ASN B N 1
ATOM 1673 C CA . ASN B 1 84 ? 8.578 -13.391 2.887 1 98 84 ASN B CA 1
ATOM 1674 C C . ASN B 1 84 ? 9.352 -14.398 3.732 1 98 84 ASN B C 1
ATOM 1676 O O . ASN B 1 84 ? 10.367 -14.93 3.295 1 98 84 ASN B O 1
ATOM 1680 N N . ARG B 1 85 ? 8.93 -14.602 4.961 1 96 85 ARG B N 1
ATOM 1681 C CA . ARG B 1 85 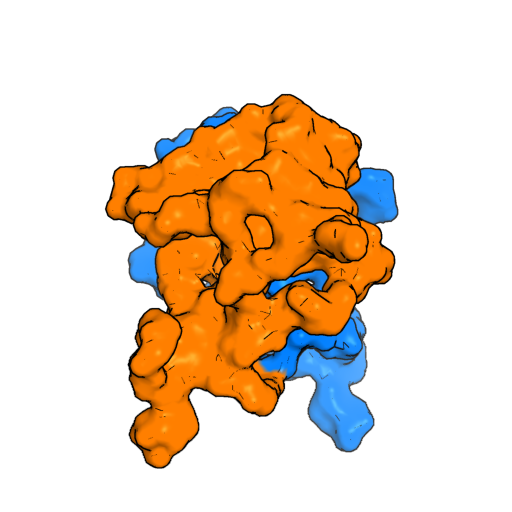? 9.656 -15.406 5.938 1 96 85 ARG B CA 1
ATOM 1682 C C . ARG B 1 85 ? 9.789 -16.844 5.469 1 96 85 ARG B C 1
ATOM 1684 O O . ARG B 1 85 ? 10.656 -17.594 5.941 1 96 85 ARG B O 1
ATOM 1691 N N . LEU B 1 86 ? 8.922 -17.312 4.582 1 96.5 86 LEU B N 1
ATOM 1692 C CA . LEU B 1 86 ? 8.938 -18.688 4.082 1 96.5 86 LEU B CA 1
ATOM 1693 C C . LEU B 1 86 ? 9.82 -18.797 2.846 1 96.5 86 LEU B C 1
ATOM 1695 O O . LEU B 1 86 ? 9.883 -19.859 2.213 1 96.5 86 LEU B O 1
ATOM 1699 N N . GLY B 1 87 ? 10.453 -17.688 2.443 1 98.12 87 GLY B N 1
ATOM 1700 C CA . GLY B 1 87 ? 11.32 -17.688 1.275 1 98.12 87 GLY B CA 1
ATOM 1701 C C . GLY B 1 87 ? 10.562 -17.516 -0.028 1 98.12 87 GLY B C 1
ATOM 1702 O O . GLY B 1 87 ? 11.148 -17.609 -1.108 1 98.12 87 GLY B O 1
ATOM 1703 N N . MET B 1 88 ? 9.242 -17.312 0.014 1 98.69 88 MET B N 1
ATOM 1704 C CA . MET B 1 88 ? 8.438 -17.109 -1.183 1 98.69 88 MET B CA 1
ATOM 1705 C C . MET B 1 88 ? 8.609 -15.688 -1.717 1 98.69 88 MET B C 1
ATOM 1707 O O . MET B 1 88 ? 8.812 -14.75 -0.945 1 98.69 88 MET B O 1
ATOM 1711 N N . ARG B 1 89 ? 8.5 -15.57 -3.029 1 98.94 89 ARG B N 1
ATOM 1712 C CA . ARG B 1 89 ? 8.469 -14.25 -3.654 1 98.94 89 ARG B CA 1
ATOM 1713 C C . ARG B 1 89 ? 7.066 -13.648 -3.588 1 98.94 89 ARG B C 1
ATOM 1715 O O . ARG B 1 89 ? 6.082 -14.328 -3.895 1 98.94 89 ARG B O 1
ATOM 1722 N N . VAL B 1 90 ? 6.988 -12.477 -3.145 1 98.94 90 VAL B N 1
ATOM 1723 C CA . VAL B 1 90 ? 5.723 -11.773 -2.957 1 98.94 90 VAL B CA 1
ATOM 1724 C C . VAL B 1 90 ? 5.602 -10.648 -3.986 1 98.94 90 VAL B C 1
ATOM 1726 O O . VAL B 1 90 ? 6.43 -9.742 -4.023 1 98.94 90 VAL B O 1
ATOM 1729 N N . VAL B 1 91 ? 4.613 -10.695 -4.836 1 98.94 91 VAL B N 1
ATOM 1730 C CA . VAL B 1 91 ? 4.441 -9.711 -5.902 1 98.94 91 VAL B CA 1
ATOM 1731 C C . VAL B 1 91 ? 3.172 -8.898 -5.66 1 98.94 91 VAL B C 1
ATOM 1733 O O . VAL B 1 91 ? 2.072 -9.453 -5.613 1 98.94 91 VAL B O 1
ATOM 1736 N N . PRO B 1 92 ? 3.35 -7.582 -5.496 1 98.88 92 PRO B N 1
ATOM 1737 C CA . PRO B 1 92 ? 2.174 -6.738 -5.27 1 98.88 92 PRO B CA 1
ATOM 1738 C C . PRO B 1 92 ? 1.146 -6.844 -6.395 1 98.88 92 PRO B C 1
ATOM 1740 O O . PRO B 1 92 ? 1.515 -6.871 -7.574 1 98.88 92 PRO B O 1
ATOM 1743 N N . ASN B 1 93 ? -0.116 -6.879 -6.086 1 98.81 93 ASN B N 1
ATOM 1744 C CA . ASN B 1 93 ? -1.194 -6.988 -7.062 1 98.81 93 ASN B CA 1
ATOM 1745 C C . ASN B 1 93 ? -1.222 -5.785 -8 1 98.81 93 ASN B C 1
ATOM 1747 O O . ASN B 1 93 ? -1.596 -5.91 -9.164 1 98.81 93 ASN B O 1
ATOM 1751 N N . SER B 1 94 ? -0.842 -4.629 -7.484 1 98.31 94 SER B N 1
ATOM 1752 C CA . SER B 1 94 ? -0.856 -3.42 -8.297 1 98.31 94 SER B CA 1
ATOM 1753 C C . SER B 1 94 ? 0.046 -3.564 -9.516 1 98.31 94 SER B C 1
ATOM 1755 O O . SER B 1 94 ? -0.31 -3.127 -10.617 1 98.31 94 SER B O 1
ATOM 1757 N N . LEU B 1 95 ? 1.209 -4.148 -9.336 1 98.62 95 LEU B N 1
ATOM 1758 C CA . LEU B 1 95 ? 2.137 -4.367 -10.438 1 98.62 95 LEU B CA 1
ATOM 1759 C C . LEU B 1 95 ? 1.521 -5.281 -11.492 1 98.62 95 LEU B C 1
ATOM 1761 O O . LEU B 1 95 ? 1.567 -4.977 -12.688 1 98.62 95 LEU B O 1
ATOM 1765 N N . ALA B 1 96 ? 0.944 -6.379 -11.055 1 98.44 96 ALA B N 1
ATOM 1766 C CA . ALA B 1 96 ? 0.294 -7.32 -11.969 1 98.44 96 ALA B CA 1
ATOM 1767 C C . ALA B 1 96 ? -0.905 -6.676 -12.656 1 98.44 96 ALA B C 1
ATOM 1769 O O . ALA B 1 96 ? -1.131 -6.887 -13.852 1 98.44 96 ALA B O 1
ATOM 1770 N N . ALA B 1 97 ? -1.694 -5.926 -11.883 1 98.5 97 ALA B N 1
ATOM 1771 C CA . ALA B 1 97 ? -2.861 -5.258 -12.453 1 98.5 97 ALA B CA 1
ATOM 1772 C C . ALA B 1 97 ? -2.455 -4.293 -13.562 1 98.5 97 ALA B C 1
ATOM 1774 O O . ALA B 1 97 ? -3.094 -4.246 -14.617 1 98.5 97 ALA B O 1
ATOM 1775 N N . ARG B 1 98 ? -1.364 -3.529 -13.305 1 98.12 98 ARG B N 1
ATOM 1776 C CA . ARG B 1 98 ? -0.892 -2.602 -14.328 1 98.12 98 ARG B CA 1
ATOM 1777 C C . ARG B 1 98 ? -0.587 -3.334 -15.633 1 98.12 98 ARG B C 1
ATOM 1779 O O . ARG B 1 98 ? -0.968 -2.875 -16.703 1 98.12 98 ARG B O 1
ATOM 1786 N N . ALA B 1 99 ? 0.033 -4.465 -15.523 1 98.06 99 ALA B N 1
ATOM 1787 C CA . ALA B 1 99 ? 0.427 -5.258 -16.688 1 98.06 99 ALA B CA 1
ATOM 1788 C C . ALA B 1 99 ? -0.795 -5.789 -17.438 1 98.06 99 ALA B C 1
ATOM 1790 O O . ALA B 1 99 ? -0.687 -6.246 -18.578 1 98.06 99 ALA B O 1
ATOM 1791 N N . HIS B 1 100 ? -1.945 -5.816 -16.781 1 97.44 100 HIS B N 1
ATOM 1792 C CA . HIS B 1 100 ? -3.168 -6.348 -17.375 1 97.44 100 HIS B CA 1
ATOM 1793 C C . HIS B 1 100 ? -4.223 -5.258 -17.531 1 97.44 100 HIS B C 1
ATOM 1795 O O . HIS B 1 100 ? -5.414 -5.504 -17.328 1 97.44 100 HIS B O 1
ATOM 1801 N N . GLY B 1 101 ? -3.775 -4.051 -17.766 1 95.69 101 GLY B N 1
ATOM 1802 C CA . GLY B 1 101 ? -4.691 -2.959 -18.062 1 95.69 101 GLY B CA 1
ATOM 1803 C C . GLY B 1 101 ? -5.391 -2.412 -16.844 1 95.69 101 GLY B C 1
ATOM 1804 O O . GLY B 1 101 ? -6.492 -1.863 -16.938 1 95.69 101 GLY B O 1
ATOM 1805 N N . GLY B 1 102 ? -4.828 -2.65 -15.688 1 96.31 102 GLY B N 1
ATOM 1806 C CA . GLY B 1 102 ? -5.355 -2.057 -14.469 1 96.31 102 GLY B CA 1
ATOM 1807 C C . GLY B 1 102 ? -6.266 -2.992 -13.695 1 96.31 102 GLY B C 1
ATOM 1808 O O . GLY B 1 102 ? -6.766 -2.639 -12.625 1 96.31 102 GLY B O 1
ATOM 1809 N N . GLN B 1 103 ? -6.469 -4.195 -14.289 1 94.94 103 GLN B N 1
ATOM 1810 C CA . GLN B 1 103 ? -7.32 -5.18 -13.633 1 94.94 103 GLN B CA 1
ATOM 1811 C C . GLN B 1 103 ? -6.609 -6.527 -13.5 1 94.94 103 GLN B C 1
ATOM 1813 O O . GLN B 1 103 ? -6.023 -7.02 -14.469 1 94.94 103 GLN B O 1
ATOM 1818 N N . LEU B 1 104 ? -6.75 -7.078 -12.32 1 97.5 104 LEU B N 1
ATOM 1819 C CA . LEU B 1 104 ? -6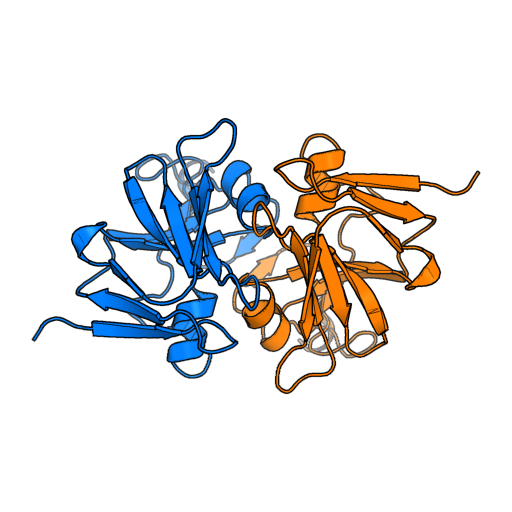.133 -8.383 -12.117 1 97.5 104 LEU B CA 1
ATOM 1820 C C . LEU B 1 104 ? -6.867 -9.461 -12.906 1 97.5 104 LEU B C 1
ATOM 1822 O O . LEU B 1 104 ? -8.102 -9.492 -12.93 1 97.5 104 LEU B O 1
ATOM 1826 N N . PRO B 1 105 ? -6.121 -10.336 -13.578 1 96.62 105 PRO B N 1
ATOM 1827 C CA . PRO B 1 105 ? -6.793 -11.539 -14.086 1 96.62 105 PRO B CA 1
ATOM 1828 C C . PRO B 1 105 ? -7.312 -12.438 -12.961 1 96.62 105 PRO B C 1
ATOM 1830 O O . PRO B 1 105 ? -6.84 -12.344 -11.828 1 96.62 105 PRO B O 1
ATOM 1833 N N . ASP B 1 106 ? -8.25 -13.32 -13.281 1 96.12 106 ASP B N 1
ATOM 1834 C CA . ASP B 1 106 ? -8.953 -14.125 -12.289 1 96.12 106 ASP B CA 1
ATOM 1835 C C . ASP B 1 106 ? -7.977 -14.969 -11.477 1 96.12 106 ASP B C 1
ATOM 1837 O O . ASP B 1 106 ? -8.125 -15.109 -10.258 1 96.12 106 ASP B O 1
ATOM 1841 N N . ASP B 1 107 ? -7.012 -15.484 -12.102 1 96.38 107 ASP B N 1
ATOM 1842 C CA . ASP B 1 107 ? -6.125 -16.438 -11.453 1 96.38 107 ASP B CA 1
ATOM 1843 C C . ASP B 1 107 ? -5.102 -15.734 -10.57 1 96.38 107 ASP B C 1
ATOM 1845 O O . ASP B 1 107 ? -4.266 -16.391 -9.938 1 96.38 107 ASP B O 1
ATOM 1849 N N . LEU B 1 108 ? -5.184 -14.398 -10.445 1 98.19 108 LEU B N 1
ATOM 1850 C CA . LEU B 1 108 ? -4.277 -13.656 -9.578 1 98.19 108 LEU B CA 1
ATOM 1851 C C . LEU B 1 108 ? -5.055 -12.906 -8.5 1 98.19 108 LEU B C 1
ATOM 1853 O O . LEU B 1 108 ? -4.457 -12.281 -7.617 1 98.19 108 LEU B O 1
ATOM 1857 N N . ARG B 1 109 ? -6.391 -12.969 -8.539 1 98.56 109 ARG B N 1
ATOM 1858 C CA . ARG B 1 109 ? -7.215 -12.273 -7.555 1 98.56 109 ARG B CA 1
ATOM 1859 C C . ARG B 1 109 ? -7.082 -12.914 -6.18 1 98.56 109 ARG B C 1
ATOM 1861 O O . ARG B 1 109 ? -6.969 -14.133 -6.066 1 98.56 109 ARG B O 1
ATOM 1868 N N . PRO B 1 110 ? -7.176 -12.055 -5.152 1 98.69 110 PRO B N 1
ATOM 1869 C CA . PRO B 1 110 ? -7.086 -12.602 -3.795 1 98.69 110 PRO B CA 1
ATOM 1870 C C . PRO B 1 110 ? -8.148 -13.664 -3.516 1 98.69 110 PRO B C 1
ATOM 1872 O O . PRO B 1 110 ? -9.266 -13.57 -4.016 1 98.69 110 PRO B O 1
ATOM 1875 N N . THR B 1 111 ? -7.746 -14.617 -2.678 1 98.12 111 THR B N 1
ATOM 1876 C CA . THR B 1 111 ? -8.688 -15.672 -2.334 1 98.12 111 THR B CA 1
ATOM 1877 C C . THR B 1 111 ? -8.859 -15.773 -0.82 1 98.12 111 THR B C 1
ATOM 1879 O O . THR B 1 111 ? -9.633 -16.594 -0.33 1 98.12 111 THR B O 1
ATOM 1882 N N . MET B 1 112 ? -8.164 -14.961 -0.064 1 97.94 112 MET B N 1
ATOM 1883 C CA . MET B 1 112 ? -8.234 -15.023 1.394 1 97.94 112 MET B CA 1
ATOM 1884 C C . MET B 1 112 ? -7.703 -13.742 2.02 1 97.94 112 MET B C 1
ATOM 1886 O O . MET B 1 112 ? -7.004 -12.969 1.363 1 97.94 112 MET B O 1
ATOM 1890 N N . HIS B 1 113 ? -8.086 -13.484 3.244 1 98.25 113 HIS B N 1
ATOM 1891 C CA . HIS B 1 113 ? -7.438 -12.531 4.137 1 98.25 113 HIS B CA 1
ATOM 1892 C C . HIS B 1 113 ? -6.609 -13.25 5.203 1 98.25 113 HIS B C 1
ATOM 1894 O O . HIS B 1 113 ? -7.051 -14.25 5.766 1 98.25 113 HIS B O 1
ATOM 1900 N N . LEU B 1 114 ? -5.473 -12.766 5.379 1 98 114 LEU B N 1
ATOM 1901 C CA . LEU B 1 114 ? -4.586 -13.328 6.398 1 98 114 LEU B CA 1
ATOM 1902 C C . LEU B 1 114 ? -4.355 -12.32 7.523 1 98 114 LEU B C 1
ATOM 1904 O O . LEU B 1 114 ? -4.285 -11.117 7.281 1 98 114 LEU B O 1
ATOM 1908 N N . PHE B 1 115 ? -4.266 -12.852 8.789 1 97.94 115 PHE B N 1
ATOM 1909 C CA . PHE B 1 115 ? -3.957 -12.062 9.977 1 97.94 115 PHE B CA 1
ATOM 1910 C C . PHE B 1 115 ? -4.992 -10.961 10.18 1 97.94 115 PHE B C 1
ATOM 1912 O O . PHE B 1 115 ? -4.645 -9.82 10.477 1 97.94 115 PHE B O 1
ATOM 1919 N N . TYR B 1 116 ? -6.168 -11.336 10 1 97.75 116 TYR B N 1
ATOM 1920 C CA . TYR B 1 116 ? -7.258 -10.367 10.023 1 97.75 116 TYR B CA 1
ATOM 1921 C C . TYR B 1 116 ? -7.449 -9.789 11.422 1 97.75 116 TYR B C 1
ATOM 1923 O O . TYR B 1 116 ? -8.008 -8.703 11.578 1 97.75 116 TYR B O 1
ATOM 1931 N N . ARG B 1 117 ? -6.992 -10.469 12.43 1 96.5 117 ARG B N 1
ATOM 1932 C CA . ARG B 1 117 ? -7.023 -9.961 13.805 1 96.5 117 ARG B CA 1
ATOM 1933 C C . ARG B 1 117 ? -6.324 -8.609 13.898 1 96.5 117 ARG B C 1
ATOM 1935 O O . ARG B 1 117 ? -6.648 -7.805 14.773 1 96.5 117 ARG B O 1
ATOM 1942 N N . HIS B 1 118 ? -5.434 -8.344 13.016 1 96.62 118 HIS B N 1
ATOM 1943 C CA . HIS B 1 118 ? -4.617 -7.133 13.07 1 96.62 118 HIS B CA 1
ATOM 1944 C C . HIS B 1 118 ? -5.082 -6.109 12.039 1 96.62 118 HIS B C 1
ATOM 1946 O O . HIS B 1 118 ? -4.379 -5.133 11.766 1 96.62 118 HIS B O 1
ATOM 1952 N N . SER B 1 119 ? -6.254 -6.34 11.453 1 97.56 119 SER B N 1
ATOM 1953 C CA . SER B 1 119 ? -6.758 -5.461 10.406 1 97.56 119 SER B CA 1
ATOM 1954 C C . SER B 1 119 ? -6.992 -4.047 10.93 1 97.56 119 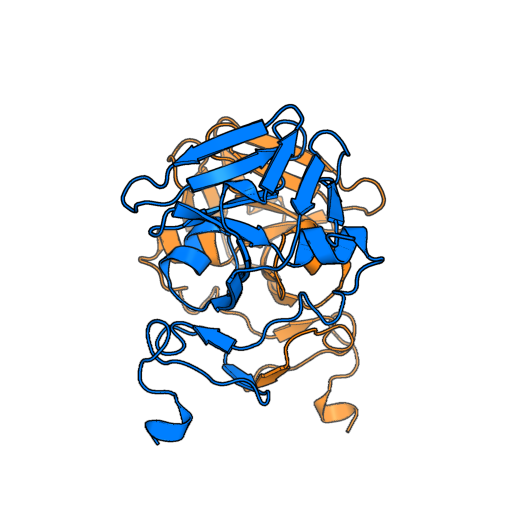SER B C 1
ATOM 1956 O O . SER B 1 119 ? -7.48 -3.873 12.047 1 97.56 119 SER B O 1
ATOM 1958 N N . VAL B 1 120 ? -6.609 -3.029 10.125 1 97.5 120 VAL B N 1
ATOM 1959 C CA . VAL B 1 120 ? -6.887 -1.638 10.469 1 97.5 120 VAL B CA 1
ATOM 1960 C C . VAL B 1 120 ? -8.008 -1.102 9.586 1 97.5 120 VAL B C 1
ATOM 1962 O O . VAL B 1 120 ? -8.398 0.064 9.703 1 97.5 120 VAL B O 1
ATOM 1965 N N . ILE B 1 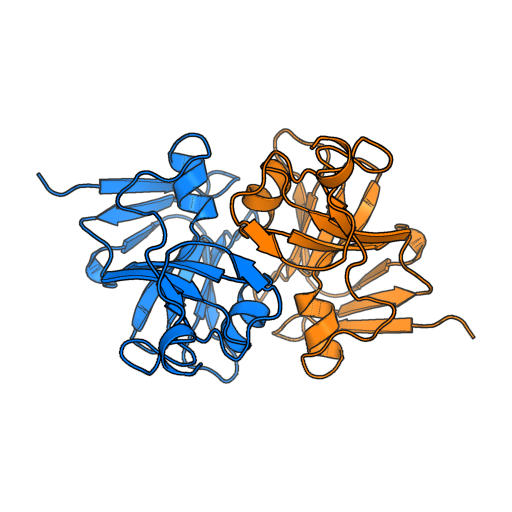121 ? -8.461 -1.864 8.68 1 97.56 121 ILE B N 1
ATOM 1966 C CA . ILE B 1 121 ? -9.648 -1.603 7.875 1 97.56 121 ILE B CA 1
ATOM 1967 C C . ILE B 1 121 ? -10.547 -2.832 7.875 1 97.56 121 ILE B C 1
ATOM 1969 O O . ILE B 1 121 ? -10.07 -3.967 7.82 1 97.56 121 ILE B O 1
ATOM 1973 N N . ASP B 1 122 ? -11.789 -2.605 7.969 1 97.69 122 ASP B N 1
ATOM 1974 C CA . ASP B 1 122 ? -12.742 -3.705 7.93 1 97.69 122 ASP B CA 1
ATOM 1975 C C . ASP B 1 122 ? -13.281 -3.916 6.516 1 97.69 122 ASP B C 1
ATOM 1977 O O . ASP B 1 122 ? -13.961 -3.047 5.969 1 97.69 122 ASP B O 1
ATOM 1981 N N . VAL B 1 123 ? -13.008 -5.102 5.973 1 98.12 123 VAL B N 1
ATOM 1982 C CA . VAL B 1 123 ? -13.344 -5.406 4.59 1 98.12 123 VAL B CA 1
ATOM 1983 C C . VAL B 1 123 ? -14.57 -6.324 4.547 1 98.12 123 VAL B C 1
ATOM 1985 O O . VAL B 1 123 ? -14.672 -7.27 5.332 1 98.12 123 VAL B O 1
ATOM 1988 N N . VAL B 1 124 ? -15.461 -6.02 3.682 1 96.62 124 VAL B N 1
ATOM 1989 C CA . VAL B 1 124 ? -16.609 -6.898 3.486 1 96.62 124 VAL B CA 1
ATOM 1990 C C . VAL B 1 124 ? -16.5 -7.598 2.131 1 96.62 124 VAL B C 1
ATOM 1992 O O . VAL B 1 124 ? -16.516 -6.941 1.086 1 96.62 124 VAL B O 1
ATOM 1995 N N . ASP B 1 125 ? -16.406 -8.883 2.141 1 97.38 125 ASP B N 1
ATOM 1996 C CA . ASP B 1 125 ? -16.406 -9.758 0.971 1 97.38 125 ASP B CA 1
ATOM 1997 C C . ASP B 1 125 ? -16.656 -11.211 1.371 1 97.38 125 ASP B C 1
ATOM 1999 O O . ASP B 1 125 ? -16.984 -11.492 2.523 1 97.38 125 ASP B O 1
ATOM 2003 N N . ALA B 1 126 ? -16.594 -12.102 0.444 1 97 126 ALA B N 1
ATOM 2004 C CA . ALA B 1 126 ? -16.938 -13.492 0.702 1 97 126 ALA B CA 1
ATOM 2005 C C . ALA B 1 126 ? -15.695 -14.32 0.99 1 97 126 ALA B C 1
ATOM 2007 O O . ALA B 1 126 ? -15.773 -15.547 1.151 1 97 126 ALA B O 1
ATOM 2008 N N . LEU B 1 127 ? -14.547 -13.727 1.025 1 97.56 127 LEU B N 1
ATOM 2009 C CA . LEU B 1 127 ? -13.297 -14.461 1.218 1 97.56 127 LEU B CA 1
ATOM 2010 C C . LEU B 1 127 ? -13.117 -14.852 2.68 1 97.56 127 LEU B C 1
ATOM 2012 O O . LEU B 1 127 ? -13.461 -14.086 3.582 1 97.56 127 LEU B O 1
ATOM 2016 N N . PRO B 1 128 ? -12.57 -16.062 2.902 1 96.81 128 PRO B N 1
ATOM 2017 C CA . PRO B 1 128 ? -12.25 -16.391 4.293 1 96.81 128 PRO B CA 1
ATOM 2018 C C . PRO B 1 128 ? -11.281 -15.398 4.93 1 96.81 128 PRO B C 1
ATOM 2020 O O . PRO B 1 128 ? -10.352 -14.938 4.27 1 96.81 128 PRO B O 1
ATOM 2023 N N . LYS B 1 129 ? -11.547 -15.008 6.191 1 97.38 129 LYS B N 1
ATOM 2024 C CA . LYS B 1 129 ? -10.695 -14.117 6.984 1 97.38 129 LYS B CA 1
ATOM 2025 C C . LYS B 1 129 ? -10.023 -14.875 8.125 1 97.38 129 LYS B C 1
ATOM 2027 O O . LYS B 1 129 ? -10.562 -14.953 9.234 1 97.38 129 LYS B O 1
ATOM 2032 N N . PHE B 1 130 ? -8.82 -15.281 7.805 1 97.75 130 PHE B N 1
ATOM 2033 C CA . PHE B 1 130 ? -8.055 -15.992 8.82 1 97.75 130 PHE B CA 1
ATOM 2034 C C . PHE B 1 130 ? -7.523 -15.031 9.875 1 97.75 130 PHE B C 1
ATOM 2036 O O . PHE B 1 130 ? -6.965 -13.984 9.547 1 97.75 130 PHE B O 1
ATOM 2043 N N . LEU B 1 131 ? -7.777 -15.305 11.141 1 96.12 131 LEU B N 1
ATOM 2044 C CA . LEU B 1 131 ? -7.438 -14.398 12.227 1 96.12 131 LEU B CA 1
ATOM 2045 C C . LEU B 1 131 ? -5.926 -14.273 12.383 1 96.12 131 LEU B C 1
ATOM 2047 O O . LEU B 1 131 ? -5.418 -13.211 12.75 1 96.12 131 LEU B O 1
ATOM 2051 N N . ASP B 1 132 ? -5.324 -15.32 12.203 1 90.44 132 ASP B N 1
ATOM 2052 C CA . ASP B 1 132 ? -3.867 -15.383 12.164 1 90.44 132 ASP B CA 1
ATOM 2053 C C . ASP B 1 132 ? -3.379 -15.938 10.828 1 90.44 132 ASP B C 1
ATOM 2055 O O . ASP B 1 132 ? -4.02 -15.734 9.797 1 90.44 132 ASP B O 1
ATOM 2059 N N . GLY B 1 133 ? -2.297 -16.781 10.672 1 80.31 133 GLY B N 1
ATOM 2060 C CA . GLY B 1 133 ? -1.765 -17.359 9.453 1 80.31 133 GLY B CA 1
ATOM 2061 C C . GLY B 1 133 ? -2.678 -18.406 8.844 1 80.31 133 GLY B C 1
ATOM 2062 O O . GLY B 1 133 ? -3.709 -18.75 9.422 1 80.31 133 GLY B O 1
ATOM 2063 N N . TRP B 1 134 ? -2.346 -18.766 7.723 1 80.12 134 TRP B N 1
ATOM 2064 C CA . TRP B 1 134 ? -3.158 -19.719 6.957 1 80.12 134 TRP B CA 1
ATOM 2065 C C . TRP B 1 134 ? -3.434 -20.984 7.766 1 80.12 134 TRP B C 1
ATOM 2067 O O . TRP B 1 134 ? -2.611 -21.391 8.586 1 80.12 134 TRP B O 1
ATOM 2077 N N . ASP B 1 135 ? -4.699 -21.516 7.605 1 79.75 135 ASP B N 1
ATOM 2078 C CA . ASP B 1 135 ? -5.125 -22.797 8.172 1 79.75 135 ASP B CA 1
ATOM 2079 C C . ASP B 1 135 ? -5.586 -22.625 9.617 1 79.75 135 ASP B C 1
ATOM 2081 O O . ASP B 1 135 ? -5.793 -23.625 10.32 1 79.75 135 ASP B O 1
ATOM 2085 N N . GLY B 1 136 ? -5.516 -21.406 10.164 1 86.62 136 GLY B N 1
ATOM 2086 C CA . GLY B 1 136 ? -6.051 -21.156 11.492 1 86.62 136 GLY B CA 1
ATOM 2087 C C . GLY B 1 136 ? -7.52 -20.781 11.477 1 86.62 136 GLY B C 1
ATOM 2088 O O . GLY B 1 136 ? -8.203 -20.938 10.461 1 86.62 136 GLY B O 1
ATOM 2089 N N . PRO B 1 137 ? -8.031 -20.453 12.664 1 91.25 137 PRO B N 1
ATOM 2090 C CA . PRO B 1 137 ? -9.438 -20.047 12.742 1 91.25 137 PRO B CA 1
ATOM 2091 C C . PRO B 1 137 ? -9.742 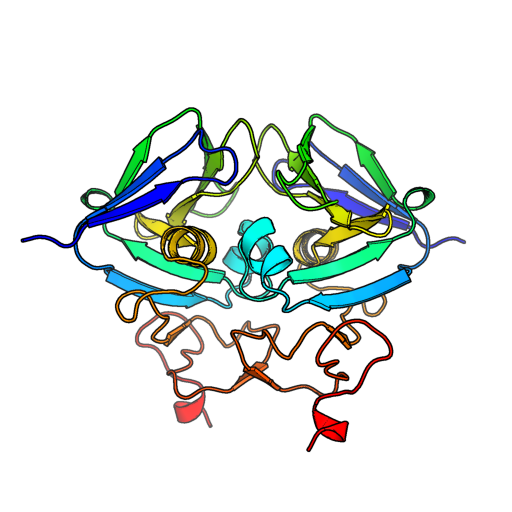-18.797 11.906 1 91.25 137 PRO B C 1
ATOM 2093 O O . PRO B 1 137 ? -8.875 -17.938 11.742 1 91.25 137 PRO B O 1
ATOM 2096 N N . THR B 1 138 ? -10.953 -18.859 11.398 1 93.25 138 THR B N 1
ATOM 2097 C CA . THR B 1 138 ? -11.422 -17.703 10.641 1 93.25 138 THR B CA 1
ATOM 2098 C C . THR B 1 138 ? -12.352 -16.844 11.492 1 93.25 138 THR B C 1
ATOM 2100 O O . THR B 1 138 ? -12.82 -17.266 12.547 1 93.25 138 THR B O 1
ATOM 2103 N N . LEU B 1 139 ? -12.523 -15.625 11.094 1 88.75 139 LEU B N 1
ATOM 2104 C CA . LEU B 1 139 ? -13.406 -14.688 11.781 1 88.75 139 LEU B CA 1
ATOM 2105 C C . LEU B 1 139 ? -14.812 -15.266 11.914 1 88.75 139 LEU B C 1
ATOM 2107 O O . LEU B 1 139 ? -15.453 -15.109 12.953 1 88.75 139 LEU B O 1
ATOM 2111 N N . ASP B 1 140 ? -15.328 -15.938 10.828 1 83.06 140 ASP B N 1
ATOM 2112 C CA . ASP B 1 140 ? -16.672 -16.516 10.859 1 83.06 140 ASP B CA 1
ATOM 2113 C C . ASP B 1 140 ? -16.75 -17.672 11.859 1 83.06 140 ASP B C 1
ATOM 2115 O O . ASP B 1 140 ? -17.797 -17.938 12.438 1 83.06 140 ASP B O 1
ATOM 2119 N N . GLU B 1 141 ? -15.656 -18.328 11.938 1 74.69 141 GLU B N 1
ATOM 2120 C CA . GLU B 1 141 ? -15.633 -19.438 12.875 1 74.69 141 GLU B CA 1
ATOM 2121 C C . GLU B 1 141 ? -15.469 -18.953 14.312 1 74.69 141 GLU B C 1
ATOM 2123 O O . GLU B 1 141 ? -15.828 -19.656 15.258 1 74.69 141 GLU B O 1
ATOM 2128 N N . ALA B 1 142 ? -14.914 -17.875 14.43 1 71.5 142 ALA B N 1
ATOM 2129 C CA . ALA B 1 142 ? -14.625 -17.375 15.766 1 71.5 142 ALA B CA 1
ATOM 2130 C C . ALA B 1 142 ? -15.852 -16.688 16.359 1 71.5 142 ALA B C 1
ATOM 2132 O O . ALA B 1 142 ? -15.938 -16.5 17.578 1 71.5 142 ALA B O 1
ATOM 2133 N N . ASN B 1 143 ? -16.828 -16.281 15.508 1 60.31 143 ASN B N 1
ATOM 2134 C CA . ASN B 1 143 ? -18.062 -15.703 16.031 1 60.31 143 ASN B CA 1
ATOM 2135 C C . ASN B 1 143 ? -19.109 -16.781 16.281 1 60.31 143 ASN B C 1
ATOM 2137 O O . ASN B 1 143 ? -19.359 -17.641 15.438 1 60.31 143 ASN B O 1
#

Radius of gyration: 18.07 Å; Cα contacts (8 Å, |Δi|>4): 722; chains: 2; bounding box: 48×50×42 Å

Organism: NCBI:txid488447

Foldseek 3Di:
DWDKAWFADPVRFKIKIFTHAFPAFEWEQDPCCCVVQVHLTFGWTWHAPVRMDMDGAKDKDADPPAQKIWIAHPPPGDTAWMQHNVRTIIGGQQRRCVSVVNHHDPRNHHQAYACCCNHPDDDDDDHWYAVHGPPHDTPVRVD/DWDKAWFADPVRFKIKIFTHAFPAFEWEQDPCCCVVQVHLTFGWTWHAPVRMDMDGAWDKDADPPAQKIWIAHPPPGDTAWMAHNVRTIIGGQQRRCVSVVNHHDPRNHHQAYACCCNHPDDDDDDHWYAVHGPPHDTPVRVD

Solvent-accessible surface area (backbone atoms only — not comparable to full-atom values): 15039 Å² total; per-residue (Å²): 133,77,50,71,49,66,28,52,45,94,81,59,60,26,39,39,38,38,48,56,72,62,77,43,31,30,34,34,17,36,66,65,50,14,50,76,59,52,19,64,38,39,43,29,33,31,25,57,50,91,33,53,46,80,44,56,66,58,46,72,31,68,47,92,87,51,66,33,33,39,30,19,28,71,83,58,34,48,70,65,34,29,32,41,76,85,60,30,31,32,34,42,42,34,48,51,8,54,58,49,80,67,40,67,54,78,91,62,47,65,63,32,32,29,18,42,73,51,43,82,64,46,71,61,75,90,54,55,35,16,36,39,59,90,94,49,62,28,54,75,73,73,99,131,79,50,71,49,65,28,53,44,93,80,60,60,26,38,39,39,38,48,58,72,61,77,42,32,30,33,34,16,35,64,65,52,13,49,75,58,52,21,66,38,39,44,30,32,29,26,56,50,91,33,52,46,78,45,58,65,60,46,73,29,67,47,93,87,51,67,32,32,39,29,20,28,71,82,58,33,47,71,64,34,29,34,42,75,86,60,29,31,32,34,44,42,33,47,52,8,55,57,50,79,64,40,66,54,78,93,62,46,66,62,31,32,31,18,43,72,51,42,83,65,47,72,62,75,91,54,56,36,16,36,39,59,87,94,51,62,29,53,75,71,71,100

Secondary structure (DSSP, 8-state):
---EEEEE-TTSS-EEEEES--SEEEEE--HHHHHHHTSSSEEEEEE-GGGEEEESSEEEEE-SSSS-EEEEETTT--EEEEE-TTS-EEEEHHHHHHHTTTS--GGGS--EEE-GGG-SS-B-SSS-BBSSSTTS-BHHHH-/---EEEEE-TTSS-EEEEES--SEEEEE--HHHHHHHTSSSEEEEEE-GGGEEEESSEEEEE-SSSS-EEEEETTT--EEEEE-TTS-EEEEHHHHHHHTTTS--GGGS--EEE-GGG-SS-B-SSS-BBSSSTTS-BHHHH-

Sequence (286 aa):
MTRTHSASCLCGTVTVTLRGEPAARANCHCATCRDFYGTPVLSATAWPPEQVTVEGASATFPHPSKSMSRTYCASCGEIVCGTNRLGMRVVPNSLAARAHGGQLPDDLRPTMHLFYRHSVIDVVDALPKFLDGWDGPTLDEANMTRTHSASCLCGTVTVTLRGEPAARANCHCATCRDFYGTPVLSATAWPPEQVTVEGASATFPHPSKSMSRTYCASCGEIVCGTNRLGMRVVPNSLAARAHGGQLPDDLRPTMHLFYRHSVIDVVDALPKFLDGWDGPTLDEAN